Protein AF-A0A7S4VN13-F1 (afdb_monomer_lite)

Radius of gyration: 38.44 Å; chains: 1; bounding box: 77×48×94 Å

Foldseek 3Di:
DVVVVVVVCVVVCVVVVVVVLPPPFDFDQFDDPVPAAWDWDQDDPRDTDIDGDHGRDTDTQDQPPPCCPPPRDRCPPSAQVSDPPPRHHDDPVVRVVSNVCRVVVVVVVVVVVVVVVVVVVVVVVCVVDPPPDPPDDPPPAPLVRPPDPLPPFDWADDPVDPDTATADDPPPDDPVSDPDDDPVDDNNVRYVVVVVCDVVVDPVPPPDDDDPDDDDDDDDPDDPVVPDD

Secondary structure (DSSP, 8-state):
-HHHHHHHHHHHHHHHHHHHTT---PEESS--GGG-EEEEEE-TTS-EEEEEE-TTSPEEP-----TTTSTT----S--GGGSPTT---S-HHHHHHHHHHHHHHHHHHHHHHHHHHHHHHHHHHHHH-------SPP--S-GGG-SS------EE--TT-SSPEE-S--TT--GGG-S---SSS-GGGGBHHHHHHHHHH--TT-TT-----------PPPPGGG---

Organism: NCBI:txid49249

Structure (mmCIF, N/CA/C/O backbone):
data_AF-A0A7S4VN13-F1
#
_entry.id   AF-A0A7S4VN13-F1
#
loop_
_atom_site.group_PDB
_atom_site.id
_atom_site.type_symbol
_atom_site.label_atom_id
_atom_site.label_alt_id
_atom_site.label_comp_id
_atom_site.label_asym_id
_atom_site.label_entity_id
_atom_site.label_seq_id
_atom_site.pdbx_PDB_ins_code
_atom_site.Cartn_x
_atom_site.Cartn_y
_atom_site.Cartn_z
_atom_site.occupancy
_atom_site.B_iso_or_equiv
_atom_site.auth_seq_id
_atom_site.auth_comp_id
_atom_site.auth_asym_id
_atom_site.auth_atom_id
_atom_site.pdbx_PDB_model_num
ATOM 1 N N . PHE A 1 1 ? 4.226 -7.050 -0.835 1.00 46.75 1 PHE A N 1
ATOM 2 C CA . PHE A 1 1 ? 4.522 -7.392 0.574 1.00 46.75 1 PHE A CA 1
ATOM 3 C C . PHE A 1 1 ? 4.140 -6.288 1.570 1.00 46.75 1 PHE A C 1
ATOM 5 O O . PHE A 1 1 ? 3.456 -6.610 2.530 1.00 46.75 1 PHE A O 1
ATOM 12 N N . PHE A 1 2 ? 4.447 -5.001 1.341 1.00 43.94 2 PHE A N 1
ATOM 13 C CA . PHE A 1 2 ? 4.079 -3.913 2.277 1.00 43.94 2 PHE A CA 1
ATOM 14 C C . PHE A 1 2 ? 2.564 -3.623 2.418 1.00 43.94 2 PHE A C 1
ATOM 16 O O . PHE A 1 2 ? 2.100 -3.319 3.512 1.00 43.94 2 PHE A O 1
ATOM 23 N N . SER A 1 3 ? 1.768 -3.781 1.353 1.00 49.34 3 SER A N 1
ATOM 24 C CA . SER A 1 3 ? 0.310 -3.537 1.397 1.00 49.34 3 SER A CA 1
ATOM 25 C C . SER A 1 3 ? -0.458 -4.547 2.272 1.00 49.34 3 SER A C 1
ATOM 27 O O . SER A 1 3 ? -1.387 -4.170 2.986 1.00 49.34 3 SER A O 1
ATOM 29 N N . LEU A 1 4 ? -0.023 -5.814 2.299 1.00 45.12 4 LEU A N 1
ATOM 30 C CA . LEU A 1 4 ? -0.643 -6.849 3.134 1.00 45.12 4 LEU A CA 1
ATOM 31 C C . LEU A 1 4 ? -0.328 -6.628 4.623 1.00 45.12 4 LEU A C 1
ATOM 33 O O . LEU A 1 4 ? -1.197 -6.818 5.468 1.00 45.12 4 LEU A O 1
ATOM 37 N N . ALA A 1 5 ? 0.882 -6.144 4.930 1.00 52.75 5 ALA A N 1
ATOM 38 C CA . ALA A 1 5 ? 1.296 -5.817 6.291 1.00 52.75 5 ALA A CA 1
ATOM 39 C C . ALA A 1 5 ? 0.446 -4.683 6.894 1.00 52.75 5 ALA A C 1
ATOM 41 O O . ALA A 1 5 ? 0.014 -4.795 8.037 1.00 52.75 5 ALA A O 1
ATOM 42 N N . LEU A 1 6 ? 0.124 -3.640 6.119 1.00 51.72 6 LEU A N 1
ATOM 43 C CA . LEU A 1 6 ? -0.724 -2.524 6.566 1.00 51.72 6 LEU A CA 1
ATOM 44 C C . LEU A 1 6 ? -2.177 -2.941 6.838 1.00 51.72 6 LEU A C 1
ATOM 46 O O . LEU A 1 6 ? -2.755 -2.504 7.832 1.00 51.72 6 LEU A O 1
ATOM 50 N N . LEU A 1 7 ? -2.747 -3.832 6.020 1.00 53.75 7 LEU A N 1
ATOM 51 C CA . LEU A 1 7 ? -4.081 -4.396 6.264 1.00 53.75 7 LEU A CA 1
ATOM 52 C C . LEU A 1 7 ? -4.108 -5.262 7.529 1.00 53.75 7 LEU A C 1
ATOM 54 O O . LEU A 1 7 ? -5.026 -5.143 8.341 1.00 53.75 7 LEU A O 1
ATOM 58 N N . THR A 1 8 ? -3.071 -6.078 7.750 1.00 54.00 8 THR A N 1
ATOM 59 C CA . THR A 1 8 ? -2.957 -6.873 8.981 1.00 54.00 8 THR A CA 1
ATOM 60 C C . THR A 1 8 ? -2.701 -6.008 10.214 1.00 54.00 8 THR A C 1
ATOM 62 O O . THR A 1 8 ? -3.245 -6.298 11.277 1.00 54.00 8 THR A O 1
ATOM 65 N N . PHE A 1 9 ? -1.942 -4.914 10.081 1.00 49.16 9 PHE A N 1
ATOM 66 C CA . PHE A 1 9 ? -1.660 -4.007 11.190 1.00 49.16 9 PHE A CA 1
ATOM 67 C C . PHE A 1 9 ? -2.897 -3.183 11.552 1.00 49.16 9 PHE A C 1
ATOM 69 O O . PHE A 1 9 ? -3.236 -3.118 12.723 1.00 49.16 9 PHE A O 1
ATOM 76 N N . SER A 1 10 ? -3.643 -2.650 10.577 1.00 54.50 10 SER A N 1
ATOM 77 C CA . SER A 1 10 ? -4.910 -1.937 10.815 1.00 54.50 10 SER A CA 1
ATOM 78 C C . SER A 1 10 ? -5.968 -2.834 11.476 1.00 54.50 10 SER A C 1
ATOM 80 O O . SER A 1 10 ? -6.585 -2.436 12.466 1.00 54.50 10 SER A O 1
ATOM 82 N N . GLY A 1 11 ? -6.117 -4.079 11.004 1.00 53.44 11 GLY A N 1
ATOM 83 C CA . GLY A 1 11 ? -7.056 -5.043 11.584 1.00 53.44 11 GLY A CA 1
ATOM 84 C C . GLY A 1 11 ? -6.679 -5.499 12.999 1.00 53.44 11 GLY A C 1
ATOM 85 O O . GLY A 1 11 ? -7.558 -5.660 13.848 1.00 53.44 11 GLY A O 1
ATOM 86 N N . ALA A 1 12 ? -5.383 -5.673 13.278 1.00 48.56 12 ALA A N 1
ATOM 87 C CA . ALA A 1 12 ? -4.895 -6.074 14.597 1.00 48.56 12 ALA A CA 1
ATOM 88 C C . ALA A 1 12 ? -4.885 -4.908 15.600 1.00 48.56 12 ALA A C 1
ATOM 90 O O . ALA A 1 12 ? -5.308 -5.091 16.740 1.00 48.56 12 ALA A O 1
ATOM 91 N N . HIS A 1 13 ? -4.480 -3.700 15.186 1.00 48.97 13 HIS A N 1
ATOM 92 C CA . HIS A 1 13 ? -4.460 -2.523 16.063 1.00 48.97 13 HIS A CA 1
ATOM 93 C C . HIS A 1 13 ? -5.868 -2.054 16.429 1.00 48.97 13 HIS A C 1
ATOM 95 O O . HIS A 1 13 ? -6.096 -1.707 17.585 1.00 48.97 13 HIS A O 1
ATOM 101 N N . GLY A 1 14 ? -6.824 -2.096 15.490 1.00 51.16 14 GLY A N 1
ATOM 102 C CA . GLY A 1 14 ? -8.218 -1.738 15.771 1.00 51.16 14 GLY A CA 1
ATOM 103 C C . GLY A 1 14 ? -8.855 -2.643 16.829 1.00 51.16 14 GLY A C 1
ATOM 104 O O . GLY A 1 14 ? -9.563 -2.160 17.707 1.00 51.16 14 GLY A O 1
ATOM 105 N N . ARG A 1 15 ? -8.541 -3.946 16.806 1.00 50.66 15 ARG A N 1
ATOM 106 C CA . ARG A 1 15 ? -9.042 -4.914 17.797 1.00 50.66 15 ARG A CA 1
ATOM 107 C C . ARG A 1 15 ? -8.320 -4.830 19.145 1.00 50.66 15 ARG A C 1
ATOM 109 O O . ARG A 1 15 ? -8.953 -5.042 20.172 1.00 50.66 15 ARG A O 1
ATOM 116 N N . LEU A 1 16 ? -7.021 -4.514 19.163 1.00 45.44 16 LEU A N 1
ATOM 117 C CA . LEU A 1 16 ? -6.248 -4.417 20.409 1.00 45.44 16 LEU A CA 1
ATOM 118 C C . LEU A 1 16 ? -6.472 -3.101 21.166 1.00 45.44 16 LEU A C 1
ATOM 120 O O . LEU A 1 16 ? -6.519 -3.119 22.393 1.00 45.44 16 LEU A O 1
ATOM 124 N N . TRP A 1 17 ? -6.623 -1.970 20.468 1.00 47.50 17 TRP A N 1
ATOM 125 C CA . TRP A 1 17 ? -6.749 -0.666 21.130 1.00 47.50 17 TRP A CA 1
ATOM 126 C C . TRP A 1 17 ? -8.154 -0.379 21.660 1.00 47.50 17 TRP A C 1
ATOM 128 O O . TRP A 1 17 ? -8.271 0.175 22.750 1.00 47.50 17 TRP A O 1
ATOM 138 N N . PHE A 1 18 ? -9.215 -0.814 20.971 1.00 49.78 18 PHE A N 1
ATOM 139 C CA . PHE A 1 18 ? -10.578 -0.633 21.490 1.00 49.78 18 PHE A CA 1
ATOM 140 C C . PHE A 1 18 ? -10.854 -1.469 22.747 1.00 49.78 18 PHE A C 1
ATOM 142 O O . PHE A 1 18 ? -11.614 -1.034 23.608 1.00 49.78 18 PHE A O 1
ATOM 149 N N . CYS A 1 19 ? -10.181 -2.612 22.911 1.00 45.53 19 CYS A N 1
ATOM 150 C CA . CYS A 1 19 ? -10.273 -3.399 24.140 1.00 45.53 19 CYS A CA 1
ATOM 151 C C . CYS A 1 19 ? -9.523 -2.770 25.325 1.00 45.53 19 CYS A C 1
ATOM 153 O O . CYS A 1 19 ? -9.867 -3.048 26.470 1.00 45.53 19 CYS A O 1
ATOM 155 N N . LEU A 1 20 ? -8.518 -1.915 25.092 1.00 44.38 20 LEU A N 1
ATOM 156 C CA . LEU A 1 20 ? -7.731 -1.324 26.181 1.00 44.38 20 LEU A CA 1
ATOM 157 C C . LEU A 1 20 ? -8.425 -0.134 26.863 1.00 44.38 20 LEU A C 1
ATOM 159 O O . LEU A 1 20 ? -8.099 0.191 28.002 1.00 44.38 20 LEU A O 1
ATOM 163 N N . SER A 1 21 ? -9.421 0.480 26.219 1.00 46.31 21 SER A N 1
ATOM 164 C CA . SER A 1 21 ? -10.261 1.518 26.838 1.00 46.31 21 SER A CA 1
ATOM 165 C C . SER A 1 21 ? -11.305 0.958 27.826 1.00 46.31 21 SER A C 1
ATOM 167 O O . SER A 1 21 ? -12.056 1.729 28.414 1.00 46.31 21 SER A O 1
ATOM 169 N N . ILE A 1 22 ? -11.335 -0.364 28.056 1.00 50.41 22 ILE A N 1
ATOM 170 C CA . ILE A 1 22 ? -12.317 -1.078 28.902 1.00 50.41 22 ILE A CA 1
ATOM 171 C C . ILE A 1 22 ? -11.965 -1.040 30.410 1.00 50.41 22 ILE A C 1
ATOM 173 O O . ILE A 1 22 ? -12.659 -1.622 31.235 1.00 50.41 22 ILE A O 1
ATOM 177 N N . LEU A 1 23 ? -10.938 -0.303 30.845 1.00 46.69 23 LEU A N 1
ATOM 178 C CA . LEU A 1 23 ? -10.605 -0.206 32.281 1.00 46.69 23 LEU A CA 1
ATOM 179 C C . LEU A 1 23 ? -11.572 0.656 33.122 1.00 46.69 23 LEU A C 1
ATOM 181 O O . LEU A 1 23 ? -11.322 0.875 34.304 1.00 46.69 23 LEU A O 1
ATOM 185 N N . GLY A 1 24 ? -12.691 1.103 32.551 1.00 47.38 24 GLY A N 1
ATOM 186 C CA . GLY A 1 24 ? -13.802 1.715 33.279 1.00 47.38 24 GLY A CA 1
ATOM 187 C C . GLY A 1 24 ? -15.041 0.827 33.256 1.00 47.38 24 GLY A C 1
ATOM 188 O O . GLY A 1 24 ? -16.037 1.206 32.651 1.00 47.38 24 GLY A O 1
ATOM 189 N N . LEU A 1 25 ? -14.966 -0.360 33.865 1.00 54.28 25 LEU A N 1
ATOM 190 C CA . LEU A 1 25 ? -16.142 -1.185 34.144 1.00 54.28 25 LEU A CA 1
ATOM 191 C C . LEU A 1 25 ? -16.964 -0.501 35.241 1.00 54.28 25 LEU A C 1
ATOM 193 O O . LEU A 1 25 ? -16.706 -0.697 36.429 1.00 54.28 25 LEU A O 1
ATOM 197 N N . GLU A 1 26 ? -17.937 0.317 34.851 1.00 56.09 26 GLU A N 1
ATOM 198 C CA . GLU A 1 26 ? -18.931 0.807 35.797 1.00 56.09 26 GLU A CA 1
ATOM 199 C C . GLU A 1 26 ? -19.970 -0.289 36.027 1.00 56.09 26 GLU A C 1
ATOM 201 O O . GLU A 1 26 ? -20.604 -0.808 35.104 1.00 56.09 26 GLU A O 1
ATOM 206 N N . GLY A 1 27 ? -20.068 -0.707 37.283 1.00 57.88 27 GLY A N 1
ATOM 207 C CA . GLY A 1 27 ? -21.054 -1.670 37.721 1.00 57.88 27 GLY A CA 1
ATOM 208 C C . GLY A 1 27 ? -22.449 -1.066 37.682 1.00 57.88 27 GLY A C 1
ATOM 209 O O . GLY A 1 27 ? -22.677 -0.021 38.282 1.00 57.88 27 GLY A O 1
ATOM 210 N N . SER A 1 28 ? -23.396 -1.718 37.010 1.00 62.44 28 SER A N 1
ATOM 211 C CA . SER A 1 28 ? -24.810 -1.407 37.218 1.00 62.44 28 SER A CA 1
ATOM 212 C C . SER A 1 28 ? -25.299 -2.066 38.511 1.00 62.44 28 SER A C 1
ATOM 214 O O . SER A 1 28 ? -24.847 -3.155 38.870 1.00 62.44 28 SER A O 1
ATOM 216 N N . ASN A 1 29 ? -26.189 -1.375 39.227 1.00 63.66 29 ASN A N 1
ATOM 217 C CA . ASN A 1 29 ? -26.497 -1.681 40.628 1.00 63.66 29 ASN A CA 1
ATOM 218 C C . ASN A 1 29 ? -27.403 -2.903 40.857 1.00 63.66 29 ASN A C 1
ATOM 220 O O . ASN A 1 29 ? -27.609 -3.249 42.013 1.00 63.66 29 ASN A O 1
ATOM 224 N N . GLU A 1 30 ? -27.953 -3.545 39.822 1.00 73.81 30 GLU A N 1
ATOM 225 C CA . GLU A 1 30 ? -28.749 -4.768 40.003 1.00 73.81 30 GLU A CA 1
ATOM 226 C C . GLU A 1 30 ? -28.559 -5.738 38.832 1.00 73.81 30 GLU A C 1
ATOM 228 O O . GLU A 1 30 ? -28.607 -5.343 37.662 1.00 73.81 30 GLU A O 1
ATOM 233 N N . VAL A 1 31 ? -28.374 -7.020 39.159 1.00 79.25 31 VAL A N 1
ATOM 234 C CA . VAL A 1 31 ? -28.417 -8.113 38.183 1.00 79.25 31 VAL A CA 1
ATOM 235 C C . VAL A 1 31 ? -29.851 -8.314 37.699 1.00 79.25 31 VAL A C 1
ATOM 237 O O . VAL A 1 31 ? -30.791 -8.345 38.496 1.00 79.25 31 VAL A O 1
ATOM 240 N N . ASP A 1 32 ? -30.013 -8.481 36.386 1.00 81.19 32 ASP A N 1
ATOM 241 C CA . ASP A 1 32 ? -31.287 -8.867 35.782 1.00 81.19 32 ASP A CA 1
ATOM 242 C C . ASP A 1 32 ? -31.790 -10.192 36.394 1.00 81.19 32 ASP A C 1
ATOM 244 O O . ASP A 1 32 ? -31.015 -11.128 36.615 1.00 81.19 32 ASP A O 1
ATOM 248 N N . GLN A 1 33 ? -33.088 -10.257 36.710 1.00 83.44 33 GLN A N 1
ATOM 249 C CA . GLN A 1 33 ? -33.698 -11.375 37.438 1.00 83.44 33 GLN A CA 1
ATOM 250 C C . GLN A 1 33 ? -33.489 -12.711 36.725 1.00 83.44 33 GLN A C 1
ATOM 252 O O . GLN A 1 33 ? -33.357 -13.738 37.390 1.00 83.44 33 GLN A O 1
ATOM 257 N N . ASP A 1 34 ? -33.377 -12.682 35.398 1.00 85.69 34 ASP A N 1
ATOM 258 C CA . ASP A 1 34 ? -33.130 -13.858 34.564 1.00 85.69 34 ASP A CA 1
ATOM 259 C C . ASP A 1 34 ? -31.774 -14.527 34.848 1.00 85.69 34 ASP A C 1
ATOM 261 O O . ASP A 1 34 ? -31.597 -15.716 34.581 1.00 85.69 34 ASP A O 1
ATOM 265 N N . TYR A 1 35 ? -30.819 -13.789 35.423 1.00 84.38 35 TYR A N 1
ATOM 266 C CA . TYR A 1 35 ? -29.482 -14.282 35.761 1.00 84.38 35 TYR A CA 1
ATOM 267 C C . TYR A 1 35 ? -29.308 -14.596 37.252 1.00 84.38 35 TYR A C 1
ATOM 269 O O . TYR A 1 35 ? -28.255 -15.105 37.642 1.00 84.38 35 TYR A O 1
ATOM 277 N N . VAL A 1 36 ? -30.308 -14.345 38.102 1.00 91.94 36 VAL A N 1
ATOM 278 C CA . VAL A 1 36 ? -30.230 -14.654 39.538 1.00 91.94 36 VAL A CA 1
ATOM 279 C C . VAL A 1 36 ? -30.422 -16.156 39.749 1.00 91.94 36 VAL A C 1
ATOM 281 O O . VAL A 1 36 ? -31.471 -16.720 39.447 1.00 91.94 36 VAL A O 1
ATOM 284 N N . GLY A 1 37 ? -29.408 -16.831 40.292 1.00 93.50 37 GLY A N 1
ATOM 285 C CA . GLY A 1 37 ? -29.454 -18.278 40.479 1.00 93.50 37 GLY A CA 1
ATOM 286 C C . GLY A 1 37 ? -28.087 -18.933 40.638 1.00 93.50 37 GLY A C 1
ATOM 287 O O . GLY A 1 37 ? -27.057 -18.272 40.781 1.00 93.50 37 GLY A O 1
ATOM 288 N N . THR A 1 38 ? -28.087 -20.265 40.631 1.00 94.94 38 THR A N 1
ATOM 289 C CA . THR A 1 38 ? -26.863 -21.071 40.662 1.00 94.94 38 THR A CA 1
ATOM 290 C C . THR A 1 38 ? -26.582 -21.602 39.264 1.00 94.94 38 THR A C 1
ATOM 292 O O . THR A 1 38 ? -27.311 -22.449 38.751 1.00 94.94 38 THR A O 1
ATOM 295 N N . TRP A 1 39 ? -25.502 -21.119 38.663 1.00 92.88 39 TRP A N 1
ATOM 296 C CA . TRP A 1 39 ? -25.073 -21.470 37.316 1.00 92.88 39 TRP A CA 1
ATOM 297 C C . TRP A 1 39 ? -23.885 -22.419 37.370 1.00 92.88 39 TRP A C 1
ATOM 299 O O . TRP A 1 39 ? -23.001 -22.284 38.217 1.00 92.88 39 TRP A O 1
ATOM 309 N N . THR A 1 40 ? -23.839 -23.378 36.448 1.00 92.56 40 THR A N 1
ATOM 310 C CA . THR A 1 40 ? -22.677 -24.261 36.291 1.00 92.56 40 THR A CA 1
ATOM 311 C C . THR A 1 40 ? -21.918 -23.839 35.043 1.00 92.56 40 THR A C 1
ATOM 313 O O . THR A 1 40 ? -22.446 -23.944 33.939 1.00 92.56 40 THR A O 1
ATOM 316 N N . ALA A 1 41 ? -20.688 -23.357 35.213 1.00 89.00 41 ALA A N 1
ATOM 317 C CA . ALA A 1 41 ? -19.822 -22.956 34.112 1.00 89.00 41 ALA A CA 1
ATOM 318 C C . ALA A 1 41 ? -18.693 -23.973 33.918 1.00 89.00 41 ALA A C 1
ATOM 320 O O . ALA A 1 41 ? -18.089 -24.461 34.876 1.00 89.00 41 ALA A O 1
ATOM 321 N N . THR A 1 42 ? -18.389 -24.295 32.664 1.00 90.56 42 THR A N 1
ATOM 322 C CA . THR A 1 42 ? -17.261 -25.151 32.286 1.00 90.56 42 THR A CA 1
ATOM 323 C C . THR A 1 42 ? -16.060 -24.290 31.926 1.00 90.56 42 THR A C 1
ATOM 325 O O . THR A 1 42 ? -16.114 -23.491 30.994 1.00 90.56 42 THR A O 1
ATOM 328 N N . THR A 1 43 ? -14.965 -24.465 32.657 1.00 88.50 43 THR A N 1
ATOM 329 C CA . THR A 1 43 ? -13.689 -23.786 32.387 1.00 88.50 43 THR A CA 1
ATOM 330 C C . THR A 1 43 ? -12.850 -24.558 31.366 1.00 88.50 43 THR A C 1
ATOM 332 O O . THR A 1 43 ? -13.085 -25.744 31.112 1.00 88.50 43 THR A O 1
ATOM 335 N N . PHE A 1 44 ? -11.841 -23.894 30.789 1.00 76.38 44 PHE A N 1
ATOM 336 C CA . PHE A 1 44 ? -10.844 -24.544 29.934 1.00 76.38 44 PHE A CA 1
ATOM 337 C C . PHE A 1 44 ? -10.164 -25.687 30.710 1.00 76.38 44 PHE A C 1
ATOM 339 O O . PHE A 1 44 ? -9.466 -25.450 31.695 1.00 76.38 44 PHE A O 1
ATOM 346 N N . GLY A 1 45 ? -10.405 -26.933 30.287 1.00 84.00 45 GLY A N 1
ATOM 347 C CA . GLY A 1 45 ? -9.945 -28.145 30.981 1.00 84.00 45 GLY A CA 1
ATOM 348 C C . GLY A 1 45 ? -11.053 -29.038 31.559 1.00 84.00 45 GLY A C 1
ATOM 349 O O . GLY A 1 45 ? -10.757 -29.856 32.426 1.00 84.00 45 GLY A O 1
ATOM 350 N N . ASN A 1 46 ? -12.309 -28.894 31.110 1.00 88.12 46 ASN A N 1
ATOM 351 C CA . ASN A 1 46 ? -13.468 -29.708 31.527 1.00 88.12 46 ASN A CA 1
ATOM 352 C C . ASN A 1 46 ? -13.778 -29.677 33.036 1.00 88.12 46 ASN A C 1
ATOM 354 O O . ASN A 1 46 ? -14.487 -30.541 33.550 1.00 88.12 46 ASN A O 1
ATOM 358 N N . LYS A 1 47 ? -13.286 -28.668 33.761 1.00 90.06 47 LYS A N 1
ATOM 359 C CA . LYS A 1 47 ? -13.636 -28.466 35.169 1.00 90.06 47 LYS A CA 1
ATOM 360 C C . LYS A 1 47 ? -14.898 -27.620 35.267 1.00 90.06 47 LYS A C 1
ATOM 362 O O . LYS A 1 47 ? -14.957 -26.521 34.709 1.00 90.06 47 LYS A O 1
ATOM 367 N N . THR A 1 48 ? -15.886 -28.124 35.995 1.00 92.00 48 THR A N 1
ATOM 368 C CA . THR A 1 48 ? -17.122 -27.402 36.304 1.00 92.00 48 THR A CA 1
ATOM 369 C C . THR A 1 48 ? -16.943 -26.575 37.571 1.00 92.00 48 THR A C 1
ATOM 371 O O . THR A 1 48 ? -16.591 -27.120 38.617 1.00 92.00 48 THR A O 1
ATOM 374 N N . ILE A 1 49 ? -17.214 -25.278 37.483 1.00 91.81 49 ILE A N 1
ATOM 375 C CA . ILE A 1 49 ? -17.333 -24.373 38.629 1.00 91.81 49 ILE A CA 1
ATOM 376 C C . ILE A 1 49 ? -18.802 -23.985 38.795 1.00 91.81 49 ILE A C 1
ATOM 378 O O . ILE A 1 49 ? -19.513 -23.806 37.805 1.00 91.81 49 ILE A O 1
ATOM 382 N N . GLN A 1 50 ? -19.267 -23.874 40.038 1.00 92.25 50 GLN A N 1
ATOM 383 C CA . GLN A 1 50 ? -20.577 -23.293 40.320 1.00 92.25 50 GLN A CA 1
ATOM 384 C C . GLN A 1 50 ? -20.412 -21.813 40.650 1.00 92.25 50 GLN A C 1
ATOM 386 O O . GLN A 1 50 ? -19.607 -21.454 41.507 1.00 92.25 50 GLN A O 1
ATOM 391 N N . ALA A 1 51 ? -21.176 -20.973 39.962 1.00 90.56 51 ALA A N 1
ATOM 392 C CA . ALA A 1 51 ? -21.277 -19.549 40.220 1.00 90.56 51 ALA A CA 1
ATOM 393 C C . ALA A 1 51 ? -22.668 -19.266 40.788 1.00 90.56 51 ALA A C 1
ATOM 395 O O . ALA A 1 51 ? -23.677 -19.618 40.178 1.00 90.56 51 ALA A O 1
ATOM 396 N N . ARG A 1 52 ? -22.724 -18.656 41.971 1.00 92.12 52 ARG A N 1
ATOM 397 C CA . ARG A 1 52 ? -23.972 -18.169 42.557 1.00 92.12 52 ARG A CA 1
ATOM 398 C C . ARG A 1 52 ? -24.064 -16.680 42.273 1.00 92.12 52 ARG A C 1
ATOM 400 O O . ARG A 1 52 ? -23.153 -15.957 42.654 1.00 92.12 52 ARG A O 1
ATOM 407 N N . VAL A 1 53 ? -25.146 -16.271 41.626 1.00 90.81 53 VAL A N 1
ATOM 408 C CA . VAL A 1 53 ? -25.436 -14.876 41.295 1.00 90.81 53 VAL A CA 1
ATOM 409 C C . VAL A 1 53 ? -26.635 -14.438 42.126 1.00 90.81 53 VAL A C 1
ATOM 411 O O . VAL A 1 53 ? -27.681 -15.096 42.104 1.00 90.81 53 VAL A O 1
ATOM 414 N N . VAL A 1 54 ? -26.467 -13.372 42.900 1.00 91.19 54 VAL A N 1
ATOM 415 C CA . VAL A 1 54 ? -27.489 -12.795 43.782 1.00 91.19 54 VAL A CA 1
ATOM 416 C C . VAL A 1 54 ? -27.946 -11.448 43.214 1.00 91.19 54 VAL A C 1
ATOM 418 O O . VAL A 1 54 ? -27.240 -10.833 42.421 1.00 91.19 54 VAL A O 1
ATOM 421 N N . LYS A 1 55 ? -29.144 -10.982 43.584 1.00 87.19 55 LYS A N 1
ATOM 422 C CA . LYS A 1 55 ? -29.714 -9.735 43.049 1.00 87.19 55 LYS A CA 1
ATOM 423 C C . LYS A 1 55 ? -28.837 -8.512 43.359 1.00 87.19 55 LYS A C 1
ATOM 425 O O . LYS A 1 55 ? -28.769 -7.591 42.552 1.00 87.19 55 LYS A O 1
ATOM 430 N N . GLU A 1 56 ? -28.168 -8.529 44.510 1.00 86.69 56 GLU A N 1
ATOM 431 C CA . GLU A 1 56 ? -27.275 -7.467 44.980 1.00 86.69 56 GLU A CA 1
ATOM 432 C C . GLU A 1 56 ? -25.884 -7.497 44.325 1.00 86.69 56 GLU A C 1
ATOM 434 O O . GLU A 1 56 ? -25.053 -6.637 44.627 1.00 86.69 56 GLU A O 1
ATOM 439 N N . ASP A 1 57 ? -25.605 -8.474 43.454 1.00 85.44 57 ASP A N 1
ATOM 440 C CA . ASP A 1 57 ? -24.340 -8.511 42.730 1.00 85.44 57 ASP A CA 1
ATOM 441 C C . ASP A 1 57 ? -24.276 -7.403 41.669 1.00 85.44 57 ASP A C 1
ATOM 443 O O . ASP A 1 57 ? -25.274 -6.909 41.140 1.00 85.44 57 ASP A O 1
ATOM 447 N N . ILE A 1 58 ? -23.051 -7.005 41.341 1.00 81.06 58 ILE A N 1
ATOM 448 C CA . ILE A 1 58 ? -22.792 -5.960 40.359 1.00 81.06 58 ILE A CA 1
ATOM 449 C C . ILE A 1 58 ? -22.868 -6.566 38.957 1.00 81.06 58 ILE A C 1
ATOM 451 O O . ILE A 1 58 ? -22.053 -7.416 38.592 1.00 81.06 58 ILE A O 1
ATOM 455 N N . ALA A 1 59 ? -23.809 -6.089 38.143 1.00 80.44 59 ALA A N 1
ATOM 456 C CA . ALA A 1 59 ? -23.877 -6.462 36.738 1.00 80.44 59 ALA A CA 1
ATOM 457 C C . ALA A 1 59 ? -23.004 -5.527 35.898 1.00 80.44 59 ALA A C 1
ATOM 459 O O . ALA A 1 59 ? -23.237 -4.316 35.829 1.00 80.44 59 ALA A O 1
ATOM 460 N N . TYR A 1 60 ? -22.010 -6.100 35.225 1.00 75.50 60 TYR A N 1
ATOM 461 C CA . TYR A 1 60 ? -21.168 -5.383 34.276 1.00 75.50 60 TYR A CA 1
ATOM 462 C C . TYR A 1 60 ? -21.778 -5.442 32.881 1.00 75.50 60 TYR A C 1
ATOM 464 O O . TYR A 1 60 ? -22.027 -6.522 32.341 1.00 75.50 60 TYR A O 1
ATOM 472 N N . LYS A 1 61 ? -21.987 -4.274 32.277 1.00 74.75 61 LYS A N 1
ATOM 473 C CA . LYS A 1 61 ? -22.372 -4.183 30.870 1.00 74.75 61 LYS A CA 1
ATOM 474 C C . LYS A 1 61 ? -21.121 -4.197 30.004 1.00 74.75 61 LYS A C 1
ATOM 476 O O . LYS A 1 61 ? -20.093 -3.634 30.370 1.00 74.75 61 LYS A O 1
ATOM 481 N N . PHE A 1 62 ? -21.215 -4.842 28.851 1.00 73.56 62 PHE A N 1
ATOM 482 C CA . PHE A 1 62 ? -20.122 -4.927 27.892 1.00 73.56 62 PHE A CA 1
ATOM 483 C C . PHE A 1 62 ? -20.540 -4.331 26.551 1.00 73.56 62 PHE A C 1
ATOM 485 O O . PHE A 1 62 ? -21.714 -4.333 26.177 1.00 73.56 62 PHE A O 1
ATOM 492 N N . CYS A 1 63 ? -19.556 -3.834 25.809 1.00 74.06 63 CYS A N 1
ATOM 493 C CA . CYS A 1 63 ? -19.773 -3.381 24.448 1.00 74.06 63 CYS A CA 1
ATOM 494 C C . CYS A 1 63 ? -19.996 -4.597 23.537 1.00 74.06 63 CYS A C 1
ATOM 496 O O . CYS A 1 63 ? -19.076 -5.380 23.296 1.00 74.06 63 CYS A O 1
ATOM 498 N N . LEU A 1 64 ? -21.209 -4.749 22.998 1.00 69.38 64 LEU A N 1
ATOM 499 C CA . LEU A 1 64 ? -21.466 -5.622 21.852 1.00 69.38 64 LEU A CA 1
ATOM 500 C C . LEU A 1 64 ? -20.909 -4.943 20.598 1.00 69.38 64 LEU A C 1
ATOM 502 O O . LEU A 1 64 ? -21.618 -4.252 19.869 1.00 69.38 64 LEU A O 1
ATOM 506 N N . GLN A 1 65 ? -19.603 -5.080 20.390 1.00 68.06 65 GLN A N 1
ATOM 507 C CA . GLN A 1 65 ? -18.886 -4.391 19.324 1.00 68.06 65 GLN A CA 1
ATOM 508 C C . GLN A 1 65 ? -18.955 -5.184 18.014 1.00 68.06 65 GLN A C 1
ATOM 510 O O . GLN A 1 65 ? -17.941 -5.617 17.467 1.00 68.06 65 GLN A O 1
ATOM 515 N N . ASP A 1 66 ? -20.169 -5.405 17.516 1.00 68.00 66 ASP A N 1
ATOM 516 C CA . ASP A 1 66 ? -20.369 -6.087 16.242 1.00 68.00 66 ASP A CA 1
ATOM 517 C C . ASP A 1 66 ? -20.489 -5.072 15.096 1.00 68.00 66 ASP A C 1
ATOM 519 O O . ASP A 1 66 ? -21.579 -4.746 14.627 1.00 68.00 66 ASP A O 1
ATOM 523 N N . LEU A 1 67 ? -19.332 -4.545 14.661 1.00 63.50 67 LEU A N 1
ATOM 524 C CA . LEU A 1 67 ? -19.220 -3.505 13.621 1.00 63.50 67 LEU A CA 1
ATOM 525 C C . LEU A 1 67 ? -19.913 -3.863 12.294 1.00 63.50 67 LEU A C 1
ATOM 527 O O . LEU A 1 67 ? -20.136 -2.972 11.477 1.00 63.50 67 LEU A O 1
ATOM 531 N N . LEU A 1 68 ? -20.177 -5.150 12.048 1.00 63.69 68 LEU A N 1
ATOM 532 C CA . LEU A 1 68 ? -20.639 -5.665 10.757 1.00 63.69 68 LEU A CA 1
ATOM 533 C C . LEU A 1 68 ? -21.983 -6.402 10.821 1.00 63.69 68 LEU A C 1
ATOM 535 O O . LEU A 1 68 ? -22.447 -6.862 9.781 1.00 63.69 68 LEU A O 1
ATOM 539 N N . ARG A 1 69 ? -22.594 -6.568 12.001 1.00 54.53 69 ARG A N 1
ATOM 540 C CA . ARG A 1 69 ? -23.704 -7.527 12.180 1.00 54.53 69 ARG A CA 1
ATOM 541 C C . ARG A 1 69 ? -24.950 -6.953 12.847 1.00 54.53 69 ARG A C 1
ATOM 543 O O . ARG A 1 69 ? -25.972 -7.630 12.850 1.00 54.53 69 ARG A O 1
ATOM 550 N N . VAL A 1 70 ? -24.893 -5.731 13.379 1.00 54.56 70 VAL A N 1
ATOM 551 C CA . VAL A 1 70 ? -26.078 -5.046 13.915 1.00 54.56 70 VAL A CA 1
ATOM 552 C C . VAL A 1 70 ? -26.757 -4.276 12.777 1.00 54.56 70 VAL A C 1
ATOM 554 O O . VAL A 1 70 ? -26.353 -3.171 12.421 1.00 54.56 70 VAL A O 1
ATOM 557 N N . ASP A 1 71 ? -27.770 -4.899 12.179 1.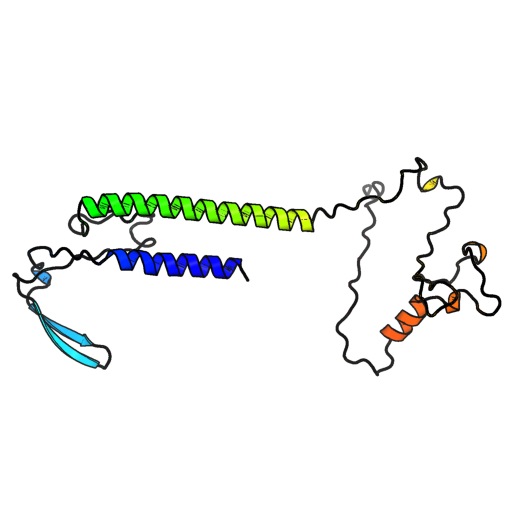00 59.25 71 ASP A N 1
ATOM 558 C CA . ASP A 1 71 ? -28.798 -4.257 11.346 1.00 59.25 71 ASP A CA 1
ATOM 559 C C . ASP A 1 71 ? -28.305 -3.404 10.156 1.00 59.25 71 ASP A C 1
ATOM 561 O O . ASP A 1 71 ? -28.821 -2.307 9.920 1.00 59.25 71 ASP A O 1
ATOM 565 N N . ASP A 1 72 ? -27.309 -3.888 9.401 1.00 57.25 72 ASP A N 1
ATOM 566 C CA . ASP A 1 72 ? -26.782 -3.274 8.161 1.00 57.25 72 ASP A CA 1
ATOM 567 C C . ASP A 1 72 ? -26.297 -1.814 8.288 1.00 57.25 72 ASP A C 1
ATOM 569 O O . ASP A 1 72 ? -26.001 -1.146 7.292 1.00 57.25 72 ASP A O 1
ATOM 573 N N . LYS A 1 73 ? -26.173 -1.291 9.511 1.00 65.00 73 LYS A N 1
ATOM 574 C CA . LYS A 1 73 ? -25.717 0.075 9.764 1.00 65.00 73 LYS A CA 1
ATOM 575 C C . LYS A 1 73 ? -24.323 0.037 10.354 1.00 65.00 73 LYS A C 1
ATOM 577 O O . LYS A 1 73 ? -24.109 -0.394 11.484 1.00 65.00 73 LYS A O 1
ATOM 582 N N . VAL A 1 74 ? -23.368 0.554 9.584 1.00 65.38 74 VAL A N 1
ATOM 583 C CA . VAL A 1 74 ? -22.014 0.819 10.073 1.00 65.38 74 VAL A CA 1
ATOM 584 C C . VAL A 1 74 ? -22.117 1.775 11.258 1.00 65.38 74 VAL A C 1
ATOM 586 O O . VAL A 1 74 ? -22.469 2.944 11.110 1.00 65.38 74 VAL A O 1
ATOM 589 N N . THR A 1 75 ? -21.828 1.263 12.447 1.00 72.81 75 THR A N 1
ATOM 590 C CA . THR A 1 75 ? -21.982 1.971 13.720 1.00 72.81 75 THR A CA 1
ATOM 591 C C . THR A 1 75 ? -20.605 2.332 14.260 1.00 72.81 75 THR A C 1
ATOM 593 O O . THR A 1 75 ? -20.102 1.773 15.231 1.00 72.81 75 THR A O 1
ATOM 596 N N . PHE A 1 76 ? -19.964 3.281 13.573 1.00 81.38 76 PHE A N 1
ATOM 597 C CA . PHE A 1 76 ? -18.699 3.871 13.992 1.00 81.38 76 PHE A CA 1
ATOM 598 C C . PHE A 1 76 ? -18.842 5.396 14.143 1.00 81.38 76 PHE A C 1
ATOM 600 O O . PHE A 1 76 ? -19.372 6.036 13.232 1.00 81.38 76 PHE A O 1
ATOM 607 N N . PRO A 1 77 ? -18.351 5.999 15.242 1.00 85.62 77 PRO A N 1
ATOM 608 C CA . PRO A 1 77 ? -17.796 5.343 16.431 1.00 85.62 77 PRO A CA 1
ATOM 609 C C . PRO A 1 77 ? -18.848 4.543 17.235 1.00 85.62 77 PRO A C 1
ATOM 611 O O . PRO A 1 77 ? -20.054 4.763 17.063 1.00 85.62 77 PRO A O 1
ATOM 614 N N . PRO A 1 78 ? -18.416 3.597 18.095 1.00 82.12 78 PRO A N 1
ATOM 615 C CA . PRO A 1 78 ? -19.312 2.747 18.881 1.00 82.12 78 PRO A CA 1
ATOM 616 C C . PRO A 1 78 ? -19.939 3.546 20.035 1.00 82.12 78 PRO A C 1
ATOM 618 O O . PRO A 1 78 ? -19.474 3.489 21.169 1.00 82.12 78 PRO A O 1
ATOM 621 N N . LEU A 1 79 ? -20.971 4.329 19.719 1.00 85.75 79 LEU A N 1
ATOM 622 C CA . LEU A 1 79 ? -21.684 5.208 20.652 1.00 85.75 79 LEU A CA 1
ATOM 623 C C . LEU A 1 79 ? -22.932 4.526 21.247 1.00 85.75 79 LEU A C 1
ATOM 625 O O . LEU A 1 79 ? -23.546 3.704 20.561 1.00 85.75 79 LEU A O 1
ATOM 629 N N . PRO A 1 80 ? -23.379 4.896 22.466 1.00 84.19 80 PRO A N 1
ATOM 630 C CA . PRO A 1 80 ? -24.534 4.278 23.132 1.00 84.19 80 PRO A CA 1
ATOM 631 C C . PRO A 1 80 ? -25.826 4.442 22.335 1.00 84.19 80 PRO A C 1
ATOM 633 O O . PRO A 1 80 ? -26.646 3.533 22.280 1.00 84.19 80 PRO A O 1
ATOM 636 N N . LYS A 1 81 ? -25.969 5.566 21.621 1.00 84.75 81 LYS A N 1
ATOM 637 C CA . LYS A 1 81 ? -27.113 5.855 20.738 1.00 84.75 81 LYS A CA 1
ATOM 638 C C . LYS A 1 81 ? -27.325 4.827 19.619 1.00 84.75 81 LYS A C 1
ATOM 640 O O . LYS A 1 81 ? -28.396 4.784 19.023 1.00 84.75 81 LYS A O 1
ATOM 645 N N . HIS A 1 82 ? -26.291 4.052 19.294 1.00 82.19 82 HIS A N 1
ATOM 646 C CA . HIS A 1 82 ? -26.335 3.002 18.281 1.00 82.19 82 HIS A CA 1
ATOM 647 C C . HIS A 1 82 ? -26.693 1.627 18.861 1.00 82.19 82 HIS A C 1
ATOM 649 O O . HIS A 1 82 ? -26.753 0.651 18.119 1.00 82.19 82 HIS A O 1
ATOM 655 N N . GLN A 1 83 ? -26.909 1.537 20.172 1.00 79.12 83 GLN A N 1
ATOM 656 C CA . GLN A 1 83 ? -27.197 0.294 20.870 1.00 79.12 83 GLN A CA 1
ATOM 657 C C . GLN A 1 83 ? -28.688 0.179 21.217 1.00 79.12 83 GLN A C 1
ATOM 659 O O . GLN A 1 83 ? -29.397 1.189 21.280 1.00 79.12 83 GLN A O 1
ATOM 664 N N . PRO A 1 84 ? -29.187 -1.046 21.458 1.00 78.38 84 PRO A N 1
ATOM 665 C CA . PRO A 1 84 ? -30.523 -1.253 21.998 1.00 78.38 84 PRO A CA 1
ATOM 666 C C . PRO A 1 84 ? -30.752 -0.463 23.295 1.00 78.38 84 PRO A C 1
ATOM 668 O O . PRO A 1 84 ? -29.852 -0.277 24.116 1.00 78.38 84 PRO A O 1
ATOM 671 N N . LYS A 1 85 ? -31.991 -0.015 23.515 1.00 80.19 85 LYS A N 1
ATOM 672 C CA . LYS A 1 85 ? -32.350 0.670 24.763 1.00 80.19 85 LYS A CA 1
ATOM 673 C C . LYS A 1 85 ? -32.071 -0.247 25.957 1.00 80.19 85 LYS A C 1
ATOM 675 O O . LYS A 1 85 ? -32.505 -1.394 25.963 1.00 80.19 85 LYS A O 1
ATOM 680 N N . GLY A 1 86 ? -31.375 0.273 26.967 1.00 78.00 86 GLY A N 1
ATOM 681 C CA . GLY A 1 86 ? -31.029 -0.464 28.188 1.00 78.00 86 GLY A CA 1
ATOM 682 C C . GLY A 1 86 ? -29.647 -1.126 28.174 1.00 78.00 86 GLY A C 1
ATOM 683 O O . GLY A 1 86 ? -29.127 -1.433 29.248 1.00 78.00 86 GLY A O 1
ATOM 684 N N . SER A 1 87 ? -28.992 -1.255 27.015 1.00 77.25 87 SER A N 1
ATOM 685 C CA . SER A 1 87 ? -27.627 -1.801 26.912 1.00 77.25 87 SER A CA 1
ATOM 686 C C . SER A 1 87 ? -26.522 -0.737 26.902 1.00 77.25 87 SER A C 1
ATOM 688 O O . SER A 1 87 ? -25.383 -1.048 26.570 1.00 77.25 87 SER A O 1
ATOM 690 N N . GLU A 1 88 ? -26.836 0.507 27.268 1.00 82.31 88 GLU A N 1
ATOM 691 C CA . GLU A 1 88 ? -25.851 1.587 27.407 1.00 82.31 88 GLU A CA 1
ATOM 692 C C . GLU A 1 88 ? -24.807 1.198 28.466 1.00 82.31 88 GLU A C 1
ATOM 694 O O . GLU A 1 88 ? -25.163 0.922 29.617 1.00 82.31 88 GLU A O 1
ATOM 699 N N . TRP A 1 89 ? -23.539 1.116 28.056 1.00 79.00 89 TRP A N 1
ATOM 700 C CA . TRP A 1 89 ? -22.430 0.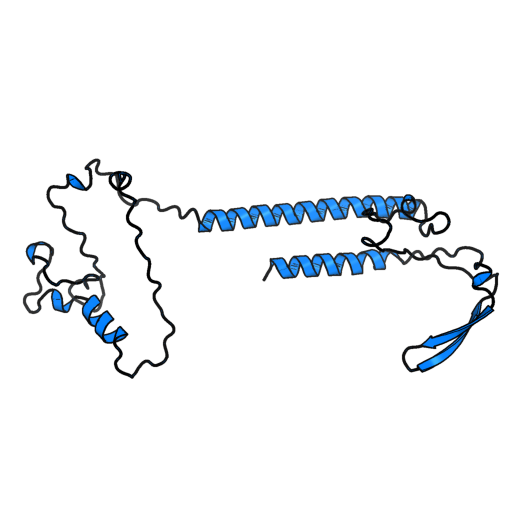595 28.870 1.00 79.00 89 TRP A CA 1
ATOM 701 C C . TRP A 1 89 ? -21.380 1.645 29.245 1.00 79.00 89 TRP A C 1
ATOM 703 O O . TRP A 1 89 ? -20.517 1.344 30.063 1.00 79.00 89 TRP A O 1
ATOM 713 N N . MET A 1 90 ? -21.418 2.838 28.640 1.00 80.69 90 MET A N 1
ATOM 714 C CA . MET A 1 90 ? -20.408 3.879 28.853 1.00 80.69 90 MET A CA 1
ATOM 715 C C . MET A 1 90 ? -20.996 5.096 29.565 1.00 80.69 90 MET A C 1
ATOM 717 O O . MET A 1 90 ? -22.174 5.418 29.399 1.00 80.69 90 MET A O 1
ATOM 721 N N . THR A 1 91 ? -20.155 5.806 30.308 1.00 85.56 91 THR A N 1
ATOM 722 C CA . THR A 1 91 ? -20.525 7.077 30.942 1.00 85.56 91 THR A CA 1
ATOM 723 C C . THR A 1 91 ? -20.590 8.225 29.932 1.00 85.56 91 THR A C 1
ATOM 725 O O . THR A 1 91 ? -19.942 8.157 28.884 1.00 85.56 91 THR A O 1
ATOM 728 N N . PRO A 1 92 ? -21.278 9.340 30.249 1.00 89.44 92 PRO A N 1
ATOM 729 C CA . PRO A 1 92 ? -21.315 10.512 29.368 1.00 89.44 92 PRO A CA 1
ATOM 730 C C . PRO A 1 92 ? -19.931 11.095 29.033 1.00 89.44 92 PRO A C 1
ATOM 732 O O . PRO A 1 92 ? -19.742 11.690 27.971 1.00 89.44 92 PRO A O 1
ATOM 735 N N . ASP A 1 93 ? -18.948 10.938 29.924 1.00 88.25 93 ASP A N 1
ATOM 736 C CA . ASP A 1 93 ? -17.579 11.406 29.685 1.00 88.25 93 ASP A CA 1
ATOM 737 C C . ASP A 1 93 ? -16.782 10.424 28.820 1.00 88.25 93 ASP A C 1
ATOM 739 O O . ASP A 1 93 ? -16.045 10.846 27.923 1.00 88.25 93 ASP A O 1
ATOM 743 N N . GLN A 1 94 ? -16.974 9.116 29.026 1.00 85.88 94 GLN A N 1
ATOM 744 C CA . GLN A 1 94 ? -16.434 8.091 28.134 1.00 85.88 94 GLN A CA 1
ATOM 745 C C . GLN A 1 94 ? -16.995 8.243 26.718 1.00 85.88 94 GLN A C 1
ATOM 747 O O . GLN A 1 94 ? -16.239 8.114 25.760 1.00 85.88 94 GLN A O 1
ATOM 752 N N . GLU A 1 95 ? -18.275 8.594 26.575 1.00 89.38 95 GLU A N 1
ATOM 753 C CA . GLU A 1 95 ? -18.907 8.834 25.275 1.00 89.38 95 GLU A CA 1
ATOM 754 C C . GLU A 1 95 ? -18.211 9.937 24.484 1.00 89.38 95 GLU A C 1
ATOM 756 O O . GLU A 1 95 ? -17.824 9.717 23.336 1.00 89.38 95 GLU A O 1
ATOM 761 N N . LYS A 1 96 ? -17.960 11.090 25.111 1.00 91.56 96 LYS A N 1
ATOM 762 C CA . LYS A 1 96 ? -17.255 12.206 24.460 1.00 91.56 96 LYS A CA 1
ATOM 763 C C . LYS A 1 96 ? -15.840 11.824 24.038 1.00 91.56 96 LYS A C 1
ATOM 765 O O . LYS A 1 96 ? -15.394 12.203 22.955 1.00 91.56 96 LYS A O 1
ATOM 770 N N . LEU A 1 97 ? -15.125 11.080 24.885 1.00 89.75 97 LEU A N 1
ATOM 771 C CA . LEU A 1 97 ? -13.780 10.606 24.565 1.00 89.75 97 LEU A CA 1
ATOM 772 C C . LEU A 1 97 ? -13.811 9.616 23.398 1.00 89.75 97 LEU A C 1
ATOM 774 O O . LEU A 1 97 ? -13.057 9.786 22.443 1.00 89.75 97 LEU A O 1
ATOM 778 N N . VAL A 1 98 ? -14.701 8.623 23.436 1.00 88.19 98 VAL A N 1
ATOM 779 C CA . VAL A 1 98 ? -14.856 7.622 22.370 1.00 88.19 98 VAL A CA 1
ATOM 780 C C . VAL A 1 98 ? -15.260 8.280 21.052 1.00 88.19 98 VAL A C 1
ATOM 782 O O . VAL A 1 98 ? -14.738 7.903 20.004 1.00 88.19 98 VAL A O 1
ATOM 785 N N . GLU A 1 99 ? -16.132 9.288 21.083 1.00 90.56 99 GLU A N 1
ATOM 786 C CA . GLU A 1 99 ? -16.511 10.053 19.896 1.00 90.56 99 GLU A CA 1
ATOM 787 C C . GLU A 1 99 ? -15.307 10.790 19.292 1.00 90.56 99 GLU A C 1
ATOM 789 O O . GLU A 1 99 ? -15.012 10.630 18.103 1.00 90.56 99 GLU A O 1
ATOM 794 N N . LEU A 1 100 ? -14.567 11.543 20.112 1.00 92.81 100 LEU A N 1
ATOM 795 C CA . LEU A 1 100 ? -13.401 12.309 19.669 1.00 92.81 100 LEU A CA 1
ATOM 796 C C . LEU A 1 100 ? -12.286 11.400 19.128 1.00 92.81 100 LEU A C 1
ATOM 798 O O . LEU A 1 100 ? -11.755 11.636 18.039 1.00 92.81 100 LEU A O 1
ATOM 802 N N . PHE A 1 101 ? -11.935 10.342 19.862 1.00 90.06 101 PHE A N 1
ATOM 803 C CA . PHE A 1 101 ? -10.919 9.375 19.438 1.00 90.06 101 PHE A CA 1
ATOM 804 C C . PHE A 1 101 ? -11.358 8.577 18.208 1.00 90.06 101 PHE A C 1
ATOM 806 O O . PHE A 1 101 ? -10.557 8.340 17.303 1.00 90.06 101 PHE A O 1
ATOM 813 N N . GLY A 1 102 ? -12.637 8.210 18.127 1.00 87.62 102 GLY A N 1
ATOM 814 C CA . GLY A 1 102 ? -13.204 7.530 16.972 1.00 87.62 102 GLY A CA 1
ATOM 815 C C . GLY A 1 102 ? -12.995 8.328 15.688 1.00 87.62 102 GLY A C 1
ATOM 816 O O . GLY A 1 102 ? -12.346 7.848 14.758 1.00 87.62 102 GLY A O 1
ATOM 817 N N . TRP A 1 103 ? -13.452 9.579 15.656 1.00 90.06 103 TRP A N 1
ATOM 818 C CA . TRP A 1 103 ? -13.317 10.426 14.469 1.00 90.06 103 TRP A CA 1
ATOM 819 C C . TRP A 1 103 ? -11.868 10.771 14.125 1.00 90.06 103 TRP A C 1
ATOM 821 O O . TRP A 1 103 ? -11.484 10.706 12.956 1.00 90.06 103 TRP A O 1
ATOM 831 N N . THR A 1 104 ? -11.039 11.087 15.121 1.00 92.19 104 THR A N 1
ATOM 832 C CA . THR A 1 104 ? -9.616 11.389 14.884 1.00 92.19 104 THR A CA 1
ATOM 833 C C . THR A 1 104 ? -8.860 10.182 14.326 1.00 92.19 104 THR A C 1
ATOM 835 O O . THR A 1 104 ? -8.081 10.338 13.384 1.00 92.19 104 THR A O 1
ATOM 838 N N . SER A 1 105 ? -9.134 8.969 14.821 1.00 90.19 105 SER A N 1
ATOM 839 C CA . SER A 1 105 ? -8.531 7.737 14.293 1.00 90.19 105 SER A CA 1
ATOM 840 C C . SER A 1 105 ? -8.940 7.452 12.842 1.00 90.19 105 SER A C 1
ATOM 842 O O . SER A 1 105 ? -8.098 7.050 12.033 1.00 90.19 105 SER A O 1
ATOM 844 N N . LEU A 1 106 ? -10.198 7.727 12.477 1.00 88.44 106 LEU A N 1
ATOM 845 C CA . LEU A 1 106 ? -10.687 7.588 11.105 1.00 88.44 106 LEU A CA 1
ATOM 846 C C . LEU A 1 106 ? -9.990 8.576 10.162 1.00 88.44 106 LEU A C 1
ATOM 848 O O . LEU A 1 106 ? -9.492 8.171 9.113 1.00 88.44 106 LEU A O 1
ATOM 852 N N . VAL A 1 107 ? -9.899 9.853 10.550 1.00 94.06 107 VAL A N 1
ATOM 853 C CA . VAL A 1 107 ? -9.211 10.890 9.762 1.00 94.06 107 VAL A CA 1
ATOM 854 C C . VAL A 1 107 ? -7.743 10.530 9.549 1.00 94.06 107 VAL A C 1
ATOM 856 O O . VAL A 1 107 ? -7.251 10.599 8.422 1.00 94.06 107 VAL A O 1
ATOM 859 N N . LEU A 1 108 ? -7.051 10.094 10.606 1.00 93.69 108 LEU A N 1
ATOM 860 C CA . LEU A 1 108 ? -5.651 9.686 10.518 1.00 93.69 108 LEU A CA 1
ATOM 861 C C . LEU A 1 108 ? -5.476 8.483 9.581 1.00 93.69 108 LEU A C 1
ATOM 863 O O . LEU A 1 108 ? -4.578 8.478 8.742 1.00 93.69 108 LEU A O 1
ATOM 867 N N . THR A 1 109 ? -6.367 7.494 9.676 1.00 89.62 109 THR A N 1
ATOM 868 C CA . THR A 1 109 ? -6.350 6.312 8.804 1.00 89.62 109 THR A CA 1
ATOM 869 C C . THR A 1 109 ? -6.544 6.703 7.338 1.00 89.62 109 THR A C 1
ATOM 871 O O . THR A 1 109 ? -5.778 6.263 6.482 1.00 89.62 109 THR A O 1
ATOM 874 N N . ILE A 1 110 ? -7.513 7.576 7.040 1.00 93.44 110 ILE A N 1
ATOM 875 C CA . ILE A 1 110 ? -7.757 8.077 5.679 1.00 93.44 110 ILE A CA 1
ATOM 876 C C . ILE A 1 110 ? -6.533 8.836 5.152 1.00 93.44 110 ILE A C 1
ATOM 878 O O . ILE A 1 110 ? -6.114 8.599 4.021 1.00 93.44 110 ILE A O 1
ATOM 882 N N . ALA A 1 111 ? -5.920 9.703 5.963 1.00 95.44 111 ALA A N 1
ATOM 883 C CA . ALA A 1 111 ? -4.731 10.456 5.566 1.00 95.44 111 ALA A CA 1
ATOM 884 C C . ALA A 1 111 ? -3.553 9.533 5.207 1.00 95.44 111 ALA A C 1
ATOM 886 O O . ALA A 1 111 ? -2.899 9.734 4.183 1.00 95.44 111 ALA A O 1
ATOM 887 N N . VAL A 1 112 ? -3.323 8.485 6.005 1.00 94.75 112 VAL A N 1
ATOM 888 C CA . VAL A 1 112 ? -2.294 7.471 5.735 1.00 94.75 112 VAL A CA 1
ATOM 889 C C . VAL A 1 112 ? -2.592 6.719 4.436 1.00 94.75 112 VAL A C 1
ATOM 891 O O . VAL A 1 112 ? -1.704 6.572 3.597 1.00 94.75 112 VAL A O 1
ATOM 894 N N . VAL A 1 113 ? -3.839 6.288 4.221 1.00 94.38 113 VAL A N 1
ATOM 895 C CA . VAL A 1 113 ? -4.243 5.596 2.985 1.00 94.38 113 VAL A CA 1
ATOM 896 C C . VAL A 1 113 ? -4.049 6.489 1.757 1.00 94.38 113 VAL A C 1
ATOM 898 O O . VAL A 1 113 ? -3.495 6.030 0.761 1.00 94.38 113 VAL A O 1
ATOM 901 N N . ILE A 1 114 ? -4.442 7.766 1.827 1.00 96.50 114 ILE A N 1
ATOM 902 C CA . ILE A 1 114 ? -4.247 8.730 0.733 1.00 96.50 114 ILE A CA 1
ATOM 903 C C . ILE A 1 114 ? -2.759 8.924 0.440 1.00 96.50 114 ILE A C 1
ATOM 905 O O . ILE A 1 114 ? -2.365 8.927 -0.725 1.00 96.50 114 ILE A O 1
ATOM 909 N N . TYR A 1 115 ? -1.924 9.059 1.472 1.00 96.25 115 TYR A N 1
ATOM 910 C CA . TYR A 1 115 ? -0.479 9.196 1.305 1.00 96.25 115 TYR A CA 1
ATOM 911 C C . TYR A 1 115 ? 0.111 8.009 0.531 1.00 96.25 115 TYR A C 1
ATOM 913 O O . TYR A 1 115 ? 0.772 8.210 -0.490 1.00 96.25 115 TYR A O 1
ATOM 921 N N . PHE A 1 116 ? -0.202 6.778 0.949 1.00 92.69 116 PHE A N 1
ATOM 922 C CA . PHE A 1 116 ? 0.264 5.572 0.260 1.00 92.69 116 PHE A CA 1
ATOM 923 C C . PHE A 1 116 ? -0.315 5.423 -1.149 1.00 92.69 116 PHE A C 1
ATOM 925 O O . PHE A 1 116 ? 0.395 4.976 -2.049 1.00 92.69 116 PHE A O 1
ATOM 932 N N . ALA A 1 117 ? -1.577 5.798 -1.367 1.00 94.62 117 ALA A N 1
ATOM 933 C CA . ALA A 1 117 ? -2.190 5.766 -2.691 1.00 94.62 117 ALA A CA 1
ATOM 934 C C . ALA A 1 117 ? -1.487 6.738 -3.650 1.00 94.62 117 ALA A C 1
ATOM 936 O O . ALA A 1 117 ? -1.126 6.351 -4.759 1.00 94.62 117 ALA A O 1
ATOM 937 N N . CYS A 1 118 ? -1.222 7.970 -3.210 1.00 95.50 118 CYS A N 1
ATOM 938 C CA . CYS A 1 118 ? -0.483 8.965 -3.986 1.00 95.50 118 CYS A CA 1
ATOM 939 C C . CYS A 1 118 ? 0.941 8.505 -4.315 1.00 95.50 118 CYS A C 1
ATOM 941 O O . CYS A 1 118 ? 1.390 8.679 -5.447 1.00 95.50 118 CYS A O 1
ATOM 943 N N . ASP A 1 119 ? 1.648 7.917 -3.350 1.00 93.62 119 ASP A N 1
ATOM 944 C CA . ASP A 1 119 ? 2.999 7.393 -3.555 1.00 93.62 119 ASP A CA 1
ATOM 945 C C . ASP A 1 119 ? 3.014 6.211 -4.537 1.00 93.62 119 ASP A C 1
ATOM 947 O O . ASP A 1 119 ? 3.764 6.203 -5.513 1.00 93.62 119 ASP A O 1
ATOM 951 N N . SER A 1 120 ? 2.077 5.275 -4.370 1.00 91.50 120 SER A N 1
ATOM 952 C CA . SER A 1 120 ? 1.910 4.137 -5.280 1.00 91.50 120 SER A CA 1
ATOM 953 C C . SER A 1 120 ? 1.589 4.595 -6.704 1.00 91.50 120 SER A C 1
ATOM 955 O O . SER A 1 120 ? 2.143 4.065 -7.664 1.00 91.50 120 SER A O 1
ATOM 957 N N . LEU A 1 121 ? 0.737 5.613 -6.866 1.00 94.25 121 LEU A N 1
ATOM 958 C CA . LEU A 1 121 ? 0.423 6.185 -8.177 1.00 94.25 121 LEU A CA 1
ATOM 959 C C . LEU A 1 121 ? 1.642 6.845 -8.831 1.00 94.25 121 LEU A C 1
ATOM 961 O O . LEU A 1 121 ? 1.792 6.749 -10.048 1.00 94.25 121 LEU A O 1
ATOM 965 N N . ARG A 1 122 ? 2.529 7.481 -8.055 1.00 91.56 122 ARG A N 1
ATOM 966 C CA . ARG A 1 122 ? 3.797 8.015 -8.579 1.00 91.56 122 ARG A CA 1
ATOM 967 C C . ARG A 1 122 ? 4.709 6.895 -9.053 1.00 91.56 122 ARG A C 1
ATOM 969 O O . ARG A 1 122 ? 5.186 6.965 -10.177 1.00 91.56 122 ARG A O 1
ATOM 976 N N . MET A 1 123 ? 4.869 5.841 -8.255 1.00 87.75 123 MET A N 1
ATOM 977 C CA . MET A 1 123 ? 5.671 4.676 -8.634 1.00 87.75 123 MET A CA 1
ATOM 978 C C . MET A 1 123 ? 5.151 4.025 -9.922 1.00 87.75 123 MET A C 1
ATOM 980 O O . MET A 1 123 ? 5.925 3.732 -10.830 1.00 87.75 123 MET A O 1
ATOM 984 N N . VAL A 1 124 ? 3.833 3.833 -10.027 1.00 89.56 124 VAL A N 1
ATOM 985 C CA . VAL A 1 124 ? 3.197 3.291 -11.234 1.00 89.56 124 VAL A CA 1
ATOM 986 C C . VAL A 1 124 ? 3.429 4.220 -12.422 1.00 89.56 124 VAL A C 1
ATOM 988 O O . VAL A 1 124 ? 3.822 3.758 -13.490 1.00 89.56 124 VAL A O 1
ATOM 991 N N . ARG A 1 125 ? 3.241 5.532 -12.245 1.00 90.69 125 ARG A N 1
ATOM 992 C CA . ARG A 1 125 ? 3.509 6.512 -13.300 1.00 90.69 125 ARG A CA 1
ATOM 993 C C . ARG A 1 125 ? 4.955 6.429 -13.772 1.00 90.69 125 ARG A C 1
ATOM 995 O O . ARG A 1 125 ? 5.163 6.417 -14.974 1.00 90.69 125 ARG A O 1
ATOM 1002 N N . ASP A 1 126 ? 5.925 6.356 -12.871 1.00 84.31 126 ASP A N 1
ATOM 1003 C CA . ASP A 1 126 ? 7.346 6.344 -13.228 1.00 84.31 126 ASP A CA 1
ATOM 1004 C C . ASP A 1 126 ? 7.755 5.037 -13.940 1.00 84.31 126 ASP A C 1
ATOM 1006 O O . ASP A 1 126 ? 8.661 5.050 -14.769 1.00 84.31 126 ASP A O 1
ATOM 1010 N N . LEU A 1 127 ? 7.037 3.929 -13.707 1.00 84.81 127 LEU A N 1
ATOM 1011 C CA . LEU A 1 127 ? 7.201 2.687 -14.474 1.00 84.81 127 LEU A CA 1
ATOM 1012 C C . LEU A 1 127 ? 6.744 2.838 -15.938 1.00 84.81 127 LEU A C 1
ATOM 1014 O O . LEU A 1 127 ? 7.354 2.269 -16.840 1.00 84.81 127 LEU A O 1
ATOM 1018 N N . PHE A 1 128 ? 5.662 3.585 -16.177 1.00 84.94 128 PHE A N 1
ATOM 1019 C CA . PHE A 1 128 ? 5.089 3.777 -17.516 1.00 84.94 128 PHE A CA 1
ATOM 1020 C C . PHE A 1 128 ? 5.651 5.002 -18.252 1.00 84.94 128 PHE A C 1
ATOM 1022 O O . PHE A 1 128 ? 5.709 5.013 -19.479 1.00 84.94 128 PHE A O 1
ATOM 1029 N N . TYR A 1 129 ? 6.089 6.026 -17.522 1.00 76.81 129 TYR A N 1
ATOM 1030 C CA . TYR A 1 129 ? 6.744 7.218 -18.049 1.00 76.81 129 TYR A CA 1
ATOM 1031 C C . TYR A 1 129 ? 8.256 7.093 -17.882 1.00 76.81 129 TYR A C 1
ATOM 1033 O O . TYR A 1 129 ? 8.873 7.779 -17.067 1.00 76.81 129 TYR A O 1
ATOM 1041 N N . TYR A 1 130 ? 8.870 6.245 -18.706 1.00 63.22 130 TYR A N 1
ATOM 1042 C CA . TYR A 1 130 ? 10.313 6.301 -18.886 1.00 63.22 130 TYR A CA 1
ATOM 1043 C C . TYR A 1 130 ? 10.655 7.571 -19.668 1.00 63.22 130 TYR A C 1
ATOM 1045 O O . TYR A 1 130 ? 10.357 7.703 -20.857 1.00 63.22 130 TYR A O 1
ATOM 1053 N N . LYS A 1 131 ? 11.238 8.552 -18.982 1.00 61.44 131 LYS A N 1
ATOM 1054 C CA . LYS A 1 131 ? 11.648 9.816 -19.586 1.00 61.44 131 LYS A CA 1
ATOM 1055 C C . LYS A 1 131 ? 12.956 9.576 -20.339 1.00 61.44 131 LYS A C 1
ATOM 1057 O O . LYS A 1 131 ? 14.034 9.768 -19.787 1.00 61.44 131 LYS A O 1
ATOM 1062 N N . HIS A 1 132 ? 12.866 9.103 -21.581 1.00 63.09 132 HIS A N 1
ATOM 1063 C CA . HIS A 1 132 ? 14.043 9.035 -22.437 1.00 63.09 132 HIS A CA 1
ATOM 1064 C C . HIS A 1 132 ? 14.462 10.470 -22.761 1.00 63.09 132 HIS A C 1
ATOM 1066 O O . HIS A 1 132 ? 13.798 11.167 -23.527 1.00 63.09 132 HIS A O 1
ATOM 1072 N N . GLU A 1 133 ? 15.541 10.943 -22.145 1.00 64.50 133 GLU A N 1
ATOM 1073 C CA . GLU A 1 133 ? 16.182 12.169 -22.598 1.00 64.50 133 GLU A CA 1
ATOM 1074 C C . GLU A 1 133 ? 16.866 11.841 -23.926 1.00 64.50 133 GLU A C 1
ATOM 1076 O O . GLU A 1 133 ? 17.734 10.968 -24.001 1.00 64.50 133 GLU A O 1
ATOM 1081 N N . CYS A 1 134 ? 16.396 12.451 -25.013 1.00 64.38 134 CYS A N 1
ATOM 1082 C CA . CYS A 1 134 ? 17.071 12.346 -26.298 1.00 64.38 134 CYS A CA 1
ATOM 1083 C C . CYS A 1 134 ? 18.425 13.045 -26.159 1.00 64.38 134 CYS A C 1
ATOM 1085 O O . CYS A 1 134 ? 18.488 14.264 -26.023 1.00 64.38 134 CYS A O 1
ATOM 1087 N N . VAL A 1 135 ? 19.510 12.272 -26.178 1.00 75.38 135 VAL A N 1
ATOM 1088 C CA . VAL A 1 135 ? 20.881 12.805 -26.103 1.00 75.38 135 VAL A CA 1
ATOM 1089 C C . VAL A 1 135 ? 21.264 13.521 -27.415 1.00 75.38 135 VAL A C 1
ATOM 1091 O O . VAL A 1 135 ? 22.167 14.354 -27.440 1.00 75.38 135 VAL A O 1
ATOM 1094 N N . GLY A 1 136 ? 20.544 13.243 -28.510 1.00 74.56 136 GLY A N 1
ATOM 1095 C CA . GLY A 1 136 ? 20.758 13.846 -29.826 1.00 74.56 136 GLY A CA 1
ATOM 1096 C C . GLY A 1 136 ? 19.952 15.127 -30.068 1.00 74.56 136 GLY A C 1
ATOM 1097 O O . GLY A 1 136 ? 18.803 15.252 -29.645 1.00 74.56 136 GLY A O 1
ATOM 1098 N N . LYS A 1 137 ? 20.546 16.073 -30.807 1.00 78.31 137 LYS A N 1
ATOM 1099 C CA . LYS A 1 137 ? 19.822 17.214 -31.391 1.00 78.31 137 LYS A CA 1
ATOM 1100 C C . LYS A 1 137 ? 19.062 16.746 -32.631 1.00 78.31 137 LYS A C 1
ATOM 1102 O O . LYS A 1 137 ? 19.628 16.023 -33.446 1.00 78.31 137 LYS A O 1
ATOM 1107 N N . ASP A 1 138 ? 17.819 17.200 -32.781 1.00 78.81 138 ASP A N 1
ATOM 1108 C CA . ASP A 1 138 ? 17.037 16.984 -33.999 1.00 78.81 138 ASP A CA 1
ATOM 1109 C C . ASP A 1 138 ? 17.783 17.572 -35.207 1.00 78.81 138 ASP A C 1
ATOM 1111 O O . ASP A 1 138 ? 18.085 18.770 -35.246 1.00 78.81 138 ASP A O 1
ATOM 1115 N N . GLN A 1 139 ? 18.109 16.711 -36.168 1.00 80.31 139 GLN A N 1
ATOM 1116 C CA . GLN A 1 139 ? 18.819 17.095 -37.384 1.00 80.31 139 GLN A CA 1
ATOM 1117 C C . GLN A 1 139 ? 17.885 17.700 -38.444 1.00 80.31 139 GLN A C 1
ATOM 1119 O O . GLN A 1 139 ? 18.379 18.215 -39.441 1.00 80.31 139 GLN A O 1
ATOM 1124 N N . LYS A 1 140 ? 16.558 17.707 -38.221 1.00 83.81 140 LYS A N 1
ATOM 1125 C CA . LYS A 1 140 ? 15.524 18.228 -39.139 1.00 83.81 140 LYS A CA 1
ATOM 1126 C C . LYS A 1 140 ? 15.530 17.600 -40.535 1.00 83.81 140 LYS A C 1
ATOM 1128 O O . LYS A 1 140 ? 15.030 18.198 -41.486 1.00 83.81 140 LYS A O 1
ATOM 1133 N N . ILE A 1 141 ? 16.088 16.405 -40.655 1.00 77.25 141 ILE A N 1
ATOM 1134 C CA . ILE A 1 141 ? 16.066 15.600 -41.871 1.00 77.25 141 ILE A CA 1
ATOM 1135 C C . ILE A 1 141 ? 15.138 14.430 -41.558 1.00 77.25 141 ILE A C 1
ATOM 1137 O O . ILE A 1 141 ? 15.302 13.783 -40.519 1.00 77.25 141 ILE A O 1
ATOM 1141 N N . ASN A 1 142 ? 14.126 14.186 -42.397 1.00 76.44 142 ASN A N 1
ATOM 1142 C CA . ASN A 1 142 ? 13.321 12.980 -42.223 1.00 76.44 142 ASN A CA 1
ATOM 1143 C C . ASN A 1 142 ? 14.240 11.776 -42.408 1.00 76.44 142 ASN A C 1
ATOM 1145 O O . ASN A 1 142 ? 15.089 11.781 -43.291 1.00 76.44 142 ASN A O 1
ATOM 1149 N N . TYR A 1 143 ? 14.047 10.724 -41.617 1.00 66.25 143 TYR A N 1
ATOM 1150 C CA . TYR A 1 143 ? 14.887 9.527 -41.703 1.00 66.25 143 TYR A CA 1
ATOM 1151 C C . TYR A 1 143 ? 14.932 8.917 -43.121 1.00 66.25 143 TYR A C 1
ATOM 1153 O O . TYR A 1 143 ? 15.947 8.360 -43.517 1.00 66.25 143 TYR A O 1
ATOM 1161 N N . SER A 1 144 ? 13.856 9.072 -43.904 1.00 67.75 144 SER A N 1
ATOM 1162 C CA . SER A 1 144 ? 13.766 8.651 -45.312 1.00 67.75 144 SER A CA 1
ATOM 1163 C C . SER A 1 144 ? 14.646 9.444 -46.278 1.00 67.75 144 SER A C 1
ATOM 1165 O O . SER A 1 144 ? 14.936 8.954 -47.362 1.00 67.75 144 SER A O 1
ATOM 1167 N N . ASP A 1 145 ? 15.023 10.664 -45.901 1.00 70.44 145 ASP A N 1
ATOM 1168 C CA . ASP A 1 145 ? 15.696 11.640 -46.763 1.00 70.44 145 ASP A CA 1
ATOM 1169 C C . ASP A 1 145 ? 17.206 11.699 -46.460 1.00 70.44 145 ASP A C 1
ATOM 1171 O O . ASP A 1 145 ? 17.918 12.572 -46.956 1.00 70.44 145 ASP A O 1
ATOM 1175 N N . VAL A 1 146 ? 17.703 10.799 -45.603 1.00 72.81 146 VAL A N 1
ATOM 1176 C CA . VAL A 1 146 ? 19.129 10.668 -45.304 1.00 72.81 146 VAL A CA 1
ATOM 1177 C C . VAL A 1 146 ? 19.791 9.944 -46.479 1.00 72.81 146 VAL A C 1
ATOM 1179 O O . VAL A 1 146 ? 19.589 8.751 -46.668 1.00 72.81 146 VAL A O 1
ATOM 1182 N N . ASP A 1 147 ? 20.575 10.688 -47.265 1.00 59.22 147 ASP A N 1
ATOM 1183 C CA . ASP A 1 147 ? 21.197 10.261 -48.539 1.00 59.22 147 ASP A CA 1
ATOM 1184 C C . ASP A 1 147 ? 22.092 9.014 -48.397 1.00 59.22 147 ASP A C 1
ATOM 1186 O O . ASP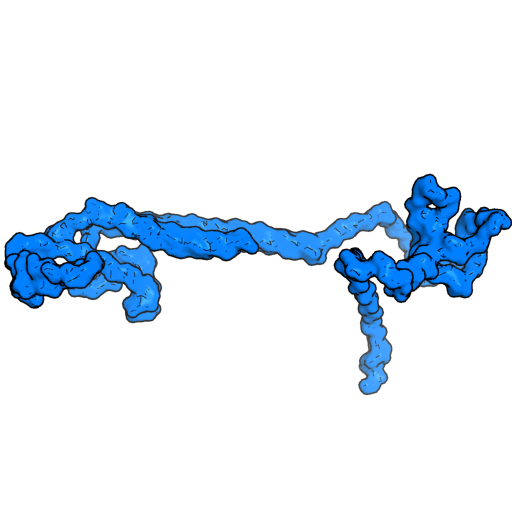 A 1 147 ? 22.283 8.239 -49.330 1.00 59.22 147 ASP A O 1
ATOM 1190 N N . ILE A 1 148 ? 22.603 8.797 -47.185 1.00 56.62 148 ILE A N 1
ATOM 1191 C CA . ILE A 1 148 ? 23.284 7.579 -46.772 1.00 56.62 148 ILE A CA 1
ATOM 1192 C C . ILE A 1 148 ? 22.511 7.072 -45.562 1.00 56.62 148 ILE A C 1
ATOM 1194 O O . ILE A 1 148 ? 22.785 7.463 -44.425 1.00 56.62 148 ILE A O 1
ATOM 1198 N N . ILE A 1 149 ? 21.509 6.223 -45.787 1.00 55.94 149 ILE A N 1
ATOM 1199 C CA . ILE A 1 149 ? 20.958 5.409 -44.703 1.00 55.94 149 ILE A CA 1
ATOM 1200 C C . ILE A 1 149 ? 22.042 4.380 -44.385 1.00 55.94 149 ILE A C 1
ATOM 1202 O O . ILE A 1 149 ? 21.947 3.222 -44.780 1.00 55.94 149 ILE A O 1
ATOM 1206 N N . SER A 1 150 ? 23.112 4.809 -43.712 1.00 54.50 150 SER A N 1
ATOM 1207 C CA . SER A 1 150 ? 24.007 3.897 -43.024 1.00 54.50 150 SER A CA 1
ATOM 1208 C C . SER A 1 150 ? 23.106 3.195 -42.025 1.00 54.50 150 SER A C 1
ATOM 1210 O O . SER A 1 150 ? 22.704 3.778 -41.013 1.00 54.50 150 SER A O 1
ATOM 1212 N N . ALA A 1 151 ? 22.664 1.988 -42.377 1.00 60.25 151 ALA A N 1
ATOM 1213 C CA . ALA A 1 151 ? 21.954 1.138 -41.452 1.00 60.25 151 ALA A CA 1
ATOM 1214 C C . ALA A 1 151 ? 22.837 1.093 -40.211 1.00 60.25 151 ALA A C 1
ATOM 1216 O O . ALA A 1 151 ? 24.013 0.749 -40.299 1.00 60.25 151 ALA A O 1
ATOM 1217 N N . PHE A 1 152 ? 22.311 1.568 -39.084 1.00 69.00 152 PHE A N 1
ATOM 1218 C CA . PHE A 1 152 ? 23.059 1.528 -37.844 1.00 69.00 152 PHE A CA 1
ATOM 1219 C C . PHE A 1 152 ? 23.358 0.058 -37.569 1.00 69.00 152 PHE A C 1
ATOM 1221 O O . PHE A 1 152 ? 22.458 -0.696 -37.201 1.00 69.00 152 PHE A O 1
ATOM 1228 N N . VAL A 1 153 ? 24.601 -0.346 -37.814 1.00 78.62 153 VAL A N 1
ATOM 1229 C CA . VAL A 1 153 ? 25.086 -1.672 -37.471 1.00 78.62 153 VAL A CA 1
ATOM 1230 C C . VAL A 1 153 ? 25.325 -1.632 -35.965 1.00 78.62 153 VAL A C 1
ATOM 1232 O O . VAL A 1 153 ? 26.220 -0.910 -35.519 1.00 78.62 153 VAL A O 1
ATOM 1235 N N . PRO A 1 154 ? 24.517 -2.326 -35.148 1.00 83.19 154 PRO A N 1
ATOM 1236 C CA . PRO A 1 154 ? 24.693 -2.301 -33.708 1.00 83.19 154 PRO A CA 1
ATOM 1237 C C . PRO A 1 154 ? 26.044 -2.923 -33.347 1.00 83.19 154 PRO A C 1
ATOM 1239 O O . PRO A 1 154 ? 26.304 -4.089 -33.641 1.00 83.19 154 PRO A O 1
ATOM 1242 N N . GLN A 1 155 ? 26.893 -2.125 -32.704 1.00 89.19 155 GLN A N 1
ATOM 1243 C CA . GLN A 1 155 ? 28.258 -2.483 -32.327 1.00 89.19 155 GLN A CA 1
ATOM 1244 C C . GLN A 1 155 ? 28.419 -2.477 -30.804 1.00 89.19 155 GLN A C 1
ATOM 1246 O O . GLN A 1 155 ? 27.849 -1.633 -30.110 1.00 89.19 155 GLN A O 1
ATOM 1251 N N . VAL A 1 156 ? 29.221 -3.406 -30.284 1.00 90.06 156 VAL A N 1
ATOM 1252 C CA . VAL A 1 156 ? 29.625 -3.480 -28.877 1.00 90.06 156 VAL A CA 1
ATOM 1253 C C . VAL A 1 156 ? 31.144 -3.477 -28.802 1.00 90.06 156 VAL A C 1
ATOM 1255 O O . VAL A 1 156 ? 31.817 -4.397 -29.266 1.00 90.06 156 VAL A O 1
ATOM 1258 N N . GLU A 1 157 ? 31.694 -2.440 -28.185 1.00 90.50 157 GLU A N 1
ATOM 1259 C CA . GLU A 1 157 ? 33.124 -2.364 -27.911 1.00 90.50 157 GLU A CA 1
ATOM 1260 C C . GL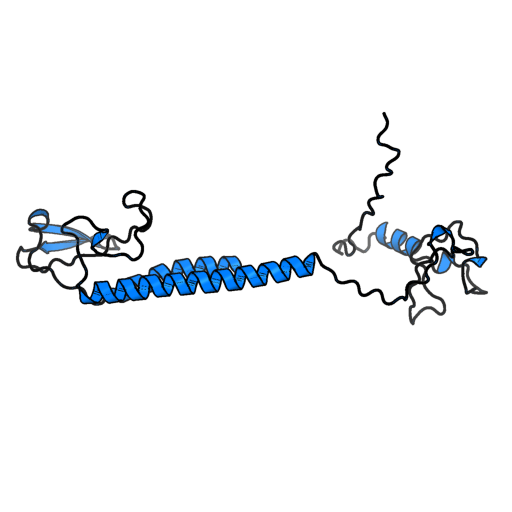U A 1 157 ? 33.497 -3.284 -26.742 1.00 90.50 157 GLU A C 1
ATOM 1262 O O . GLU A 1 157 ? 32.805 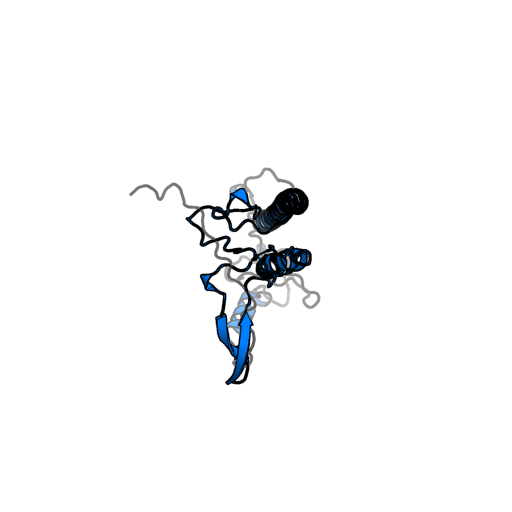-3.356 -25.723 1.00 90.50 157 GLU A O 1
ATOM 1267 N N . SER A 1 158 ? 34.620 -3.988 -26.876 1.00 90.06 158 SER A N 1
ATOM 1268 C CA . SER A 1 158 ? 35.168 -4.856 -25.836 1.00 90.06 158 SER A CA 1
ATOM 1269 C C . SER A 1 158 ? 36.665 -4.628 -25.721 1.00 90.06 158 SER A C 1
ATOM 1271 O O . SER A 1 158 ? 37.370 -4.625 -26.722 1.00 90.06 158 SER A O 1
ATOM 1273 N N . SER A 1 159 ? 37.183 -4.519 -24.497 1.00 92.19 159 SER A N 1
ATOM 1274 C CA . SER A 1 159 ? 38.624 -4.351 -24.254 1.00 92.19 159 SER A CA 1
ATOM 1275 C C . SER A 1 159 ? 39.472 -5.550 -24.694 1.00 92.19 159 SER A C 1
ATOM 1277 O O . SER A 1 159 ? 40.697 -5.465 -24.701 1.00 92.19 159 SER A O 1
ATOM 1279 N N . PHE A 1 160 ? 38.838 -6.685 -24.996 1.00 91.69 160 PHE A N 1
ATOM 1280 C CA . PHE A 1 160 ? 39.508 -7.918 -25.409 1.00 91.69 160 PHE A CA 1
ATOM 1281 C C . PHE A 1 160 ? 39.644 -8.060 -26.926 1.00 91.69 160 PHE A C 1
ATOM 1283 O O . PHE A 1 160 ? 40.433 -8.889 -27.376 1.00 91.69 160 PHE A O 1
ATOM 1290 N N . PHE A 1 161 ? 38.887 -7.282 -27.703 1.00 91.25 161 PHE A N 1
ATOM 1291 C CA . PHE A 1 161 ? 38.900 -7.349 -29.158 1.00 91.25 161 PHE A CA 1
ATOM 1292 C C . PHE A 1 161 ? 39.436 -6.035 -29.737 1.00 91.25 161 PHE A C 1
ATOM 1294 O O . PHE A 1 161 ? 39.065 -4.966 -29.261 1.00 91.25 161 PHE A O 1
ATOM 1301 N N . PRO A 1 162 ? 40.313 -6.094 -30.753 1.00 91.38 162 PRO A N 1
ATOM 1302 C CA . PRO A 1 162 ? 40.846 -4.892 -31.394 1.00 91.38 162 PRO A CA 1
ATOM 1303 C C . PRO A 1 162 ? 39.814 -4.171 -32.278 1.00 91.38 162 PRO A C 1
ATOM 1305 O O . PRO A 1 162 ? 39.999 -2.996 -32.576 1.00 91.38 162 PRO A O 1
ATOM 1308 N N . TYR A 1 163 ? 38.736 -4.861 -32.662 1.00 92.75 163 TYR A N 1
ATOM 1309 C CA . TYR A 1 163 ? 37.628 -4.349 -33.470 1.00 92.75 163 TYR A CA 1
ATOM 1310 C C . TYR A 1 163 ? 36.293 -4.593 -32.744 1.00 92.75 163 TYR A C 1
ATOM 1312 O O . TYR A 1 163 ? 36.206 -5.529 -31.937 1.00 92.75 163 TYR A O 1
ATOM 1320 N N . PRO A 1 164 ? 35.266 -3.757 -32.980 1.00 91.50 164 PRO A N 1
ATOM 1321 C CA . PRO A 1 164 ? 33.984 -3.874 -32.297 1.00 91.50 164 PRO A CA 1
ATOM 1322 C C . PRO A 1 164 ? 33.245 -5.155 -32.694 1.00 91.50 164 PRO A C 1
ATOM 1324 O O . PRO A 1 164 ? 33.293 -5.606 -33.836 1.00 91.50 164 PRO A O 1
ATOM 1327 N N . LEU A 1 165 ? 32.525 -5.724 -31.732 1.00 93.81 165 LEU A N 1
ATOM 1328 C CA . LEU A 1 165 ? 31.679 -6.894 -31.938 1.00 93.81 165 LEU A CA 1
ATOM 1329 C C . LEU A 1 165 ? 30.340 -6.459 -32.542 1.00 93.81 165 LEU A C 1
ATOM 1331 O O . LEU A 1 165 ? 29.770 -5.449 -32.130 1.00 93.81 165 LEU A O 1
ATOM 1335 N N . LEU A 1 166 ? 29.826 -7.220 -33.501 1.00 92.56 166 LEU A N 1
ATOM 1336 C CA . LEU A 1 166 ? 28.622 -6.906 -34.264 1.00 92.56 166 LEU A CA 1
ATOM 1337 C C . LEU A 1 166 ? 27.422 -7.647 -33.663 1.00 92.56 166 LEU A C 1
ATOM 1339 O O . LEU A 1 166 ? 27.435 -8.865 -33.524 1.00 92.56 166 LEU A O 1
ATOM 1343 N N . CYS A 1 167 ? 26.369 -6.922 -33.283 1.00 90.62 167 CYS A N 1
ATOM 1344 C CA . CYS A 1 167 ? 25.163 -7.484 -32.655 1.00 90.62 167 CYS A CA 1
ATOM 1345 C C . CYS A 1 167 ? 24.038 -7.804 -33.650 1.00 90.62 167 CYS A C 1
ATOM 1347 O O . CYS A 1 167 ? 22.880 -7.951 -33.252 1.00 90.62 167 CYS A O 1
ATOM 1349 N N . CYS A 1 168 ? 24.345 -7.874 -34.939 1.00 87.19 168 CYS A N 1
ATOM 1350 C CA . CYS A 1 168 ? 23.401 -8.211 -35.996 1.00 87.19 168 CYS A CA 1
ATOM 1351 C C . CYS A 1 168 ? 24.023 -9.232 -36.944 1.00 87.19 168 CYS A C 1
ATOM 1353 O O . CYS A 1 168 ? 25.244 -9.272 -37.066 1.00 87.19 168 CYS A O 1
ATOM 1355 N N . ASN A 1 169 ? 23.171 -9.988 -37.640 1.00 88.38 169 ASN A N 1
ATOM 1356 C CA . ASN A 1 169 ? 23.628 -10.889 -38.688 1.00 88.38 169 ASN A CA 1
ATOM 1357 C C . ASN A 1 169 ? 24.298 -10.073 -39.802 1.00 88.38 169 ASN A C 1
ATOM 1359 O O . ASN A 1 169 ? 23.698 -9.138 -40.338 1.00 88.38 169 ASN A O 1
ATOM 1363 N N . THR A 1 170 ? 25.537 -10.428 -40.104 1.00 87.94 170 THR A N 1
ATOM 1364 C CA . THR A 1 170 ? 26.382 -9.797 -41.121 1.00 87.94 170 THR A CA 1
ATOM 1365 C C . THR A 1 170 ? 26.177 -10.362 -42.525 1.00 87.94 170 THR A C 1
ATOM 1367 O O . THR A 1 170 ? 26.667 -9.788 -43.496 1.00 87.94 170 THR A O 1
ATOM 1370 N N . GLU A 1 171 ? 25.422 -11.453 -42.661 1.00 86.19 171 GLU A N 1
ATOM 1371 C CA . GLU A 1 171 ? 25.152 -12.094 -43.945 1.00 86.19 171 GLU A CA 1
ATOM 1372 C C . GLU A 1 171 ? 24.418 -11.145 -44.910 1.00 86.19 171 GLU A C 1
ATOM 1374 O O . GLU A 1 171 ? 23.294 -10.704 -44.659 1.00 86.19 171 GLU A O 1
ATOM 1379 N N . GLY A 1 172 ? 25.059 -10.844 -46.043 1.00 82.69 172 GLY A N 1
ATOM 1380 C CA . GLY A 1 172 ? 24.497 -9.990 -47.093 1.00 82.69 172 GLY A CA 1
ATOM 1381 C C . GLY A 1 172 ? 24.656 -8.485 -46.863 1.00 82.69 172 GLY A C 1
ATOM 1382 O O . GLY A 1 172 ? 24.105 -7.712 -47.644 1.00 82.69 172 GLY A O 1
ATOM 1383 N N . LEU A 1 173 ? 25.396 -8.064 -45.831 1.00 83.56 173 LEU A N 1
ATOM 1384 C CA . LEU A 1 173 ? 25.819 -6.672 -45.687 1.00 83.56 173 LEU A CA 1
ATOM 1385 C C . LEU A 1 173 ? 27.008 -6.380 -46.610 1.00 83.56 173 LEU A C 1
ATOM 1387 O O . LEU A 1 173 ? 27.929 -7.187 -46.729 1.00 83.56 173 LEU A O 1
ATOM 1391 N N . GLU A 1 174 ? 26.976 -5.221 -47.263 1.00 83.81 174 GLU A N 1
ATOM 1392 C CA . GLU A 1 174 ? 28.092 -4.728 -48.070 1.00 83.81 174 GLU A CA 1
ATOM 1393 C C . GLU A 1 174 ? 29.233 -4.258 -47.144 1.00 83.81 174 GLU A C 1
ATOM 1395 O O . GLU A 1 174 ? 28.992 -3.643 -46.104 1.00 83.81 174 GLU A O 1
ATOM 1400 N N . GLU A 1 175 ? 30.486 -4.591 -47.479 1.00 82.88 175 GLU A N 1
ATOM 1401 C CA . GLU A 1 175 ? 31.655 -4.307 -46.623 1.00 82.88 175 GLU A CA 1
ATOM 1402 C C . GLU A 1 175 ? 31.926 -2.802 -46.448 1.00 82.88 175 GLU A C 1
ATOM 1404 O O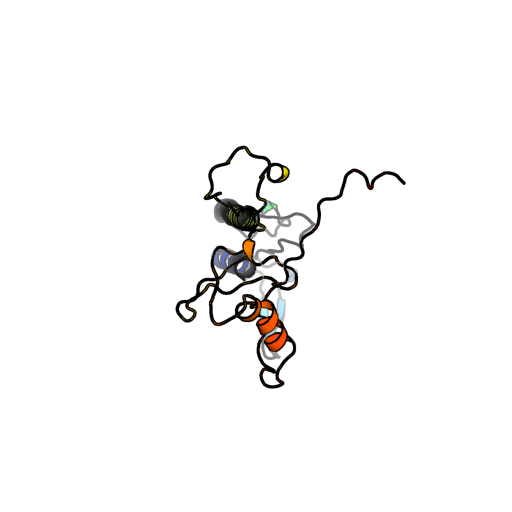 . GLU A 1 175 ? 32.552 -2.388 -45.474 1.00 82.88 175 GLU A O 1
ATOM 1409 N N . ASP A 1 176 ? 31.438 -1.974 -47.370 1.00 82.25 176 ASP A N 1
ATOM 1410 C CA . ASP A 1 176 ? 31.556 -0.515 -47.340 1.00 82.25 176 ASP A CA 1
ATOM 1411 C C . ASP A 1 176 ? 30.645 0.154 -46.296 1.00 82.25 176 ASP A C 1
ATOM 1413 O O . ASP A 1 176 ? 30.839 1.327 -45.976 1.00 82.25 176 ASP A O 1
ATOM 1417 N N . LEU A 1 177 ? 29.696 -0.591 -45.716 1.00 78.94 177 LEU A N 1
ATOM 1418 C CA . LEU A 1 177 ? 28.874 -0.141 -44.590 1.00 78.94 177 LEU A CA 1
ATOM 1419 C C . LEU A 1 177 ? 29.655 -0.078 -43.270 1.00 78.94 177 LEU A C 1
ATOM 1421 O O . LEU A 1 177 ? 29.163 0.502 -42.299 1.00 78.94 177 LEU A O 1
ATOM 1425 N N . PHE A 1 178 ? 30.842 -0.686 -43.206 1.00 83.25 178 PHE A N 1
ATOM 1426 C CA . PHE A 1 178 ? 31.673 -0.709 -42.009 1.00 83.25 178 PHE A CA 1
ATOM 1427 C C . PHE A 1 178 ? 32.798 0.327 -42.100 1.00 83.25 178 PHE A C 1
ATOM 1429 O O . PHE A 1 178 ? 33.608 0.320 -43.022 1.00 83.25 178 PHE A O 1
ATOM 1436 N N . ASP A 1 179 ? 32.928 1.160 -41.067 1.00 83.69 179 ASP A N 1
ATOM 1437 C CA . ASP A 1 179 ? 33.995 2.172 -40.967 1.00 83.69 179 ASP A CA 1
ATOM 1438 C C . ASP A 1 179 ? 35.391 1.577 -40.671 1.00 83.69 179 ASP A C 1
ATOM 1440 O O . ASP A 1 179 ? 36.364 2.304 -40.452 1.00 83.69 179 ASP A O 1
ATOM 1444 N N . TRP A 1 180 ? 35.507 0.249 -40.613 1.00 88.44 180 TRP A N 1
ATOM 1445 C CA . TRP A 1 180 ? 36.732 -0.466 -40.274 1.00 88.44 180 TRP A CA 1
ATOM 1446 C C . TRP A 1 180 ? 36.833 -1.784 -41.038 1.00 88.44 180 TRP A C 1
ATOM 1448 O O . TRP A 1 180 ? 35.831 -2.422 -41.355 1.00 88.44 180 TRP A O 1
ATOM 1458 N N . ILE A 1 181 ? 38.072 -2.200 -41.294 1.00 90.38 181 ILE A N 1
ATOM 1459 C CA . ILE A 1 181 ? 38.407 -3.454 -41.967 1.00 90.38 181 ILE A CA 1
ATOM 1460 C C . ILE A 1 181 ? 39.538 -4.110 -41.172 1.00 90.38 181 ILE A C 1
ATOM 1462 O O . ILE A 1 181 ? 40.562 -3.472 -40.904 1.00 90.38 181 ILE A O 1
ATOM 1466 N N . ASP A 1 182 ? 39.349 -5.370 -40.782 1.00 91.69 182 ASP A N 1
ATOM 1467 C CA . ASP A 1 182 ? 40.430 -6.208 -40.265 1.00 91.69 182 ASP A CA 1
ATOM 1468 C C . ASP A 1 182 ? 41.141 -6.875 -41.461 1.00 91.69 182 ASP A C 1
ATOM 1470 O O . ASP A 1 182 ? 40.488 -7.560 -42.251 1.00 91.69 182 ASP A O 1
ATOM 1474 N N . PRO A 1 183 ? 42.461 -6.677 -41.649 1.00 93.00 183 PRO A N 1
ATOM 1475 C CA . PRO A 1 183 ? 43.196 -7.299 -42.751 1.00 93.00 183 PRO A CA 1
ATOM 1476 C C . PRO A 1 183 ? 43.250 -8.831 -42.668 1.00 93.00 183 PRO A C 1
ATOM 1478 O O . PRO A 1 183 ? 43.467 -9.486 -43.688 1.00 93.00 183 PRO A O 1
ATOM 1481 N N . ASP A 1 184 ? 43.083 -9.396 -41.473 1.00 95.00 184 ASP A N 1
ATOM 1482 C CA . ASP A 1 184 ? 43.257 -10.820 -41.207 1.00 95.00 184 ASP A CA 1
ATOM 1483 C C . ASP A 1 184 ? 41.920 -11.575 -41.112 1.00 95.00 184 ASP A C 1
ATOM 1485 O O . ASP A 1 184 ? 41.913 -12.809 -41.192 1.00 95.00 184 ASP A O 1
ATOM 1489 N N . ARG A 1 185 ? 40.789 -10.880 -40.897 1.00 92.69 185 ARG A N 1
ATOM 1490 C CA . ARG A 1 185 ? 39.492 -11.511 -40.587 1.00 92.69 185 ARG A CA 1
ATOM 1491 C C . ARG A 1 185 ? 38.307 -10.795 -41.244 1.00 92.69 185 ARG A C 1
ATOM 1493 O O . ARG A 1 185 ? 38.253 -9.572 -41.218 1.00 92.69 185 ARG A O 1
ATOM 1500 N N . PRO A 1 186 ? 37.313 -11.538 -41.762 1.00 92.38 186 PRO A N 1
ATOM 1501 C CA . PRO A 1 186 ? 36.076 -10.940 -42.259 1.00 92.38 186 PRO A CA 1
ATOM 1502 C C . PRO A 1 186 ? 35.187 -10.448 -41.105 1.00 92.38 186 PRO A C 1
ATOM 1504 O O . PRO A 1 186 ? 35.280 -10.959 -39.987 1.00 92.38 186 PRO A O 1
ATOM 1507 N N . HIS A 1 187 ? 34.260 -9.523 -41.380 1.00 90.81 187 HIS A N 1
ATOM 1508 C CA . HIS A 1 187 ? 33.306 -9.001 -40.385 1.00 90.81 187 HIS A CA 1
ATOM 1509 C C . HIS A 1 187 ? 32.430 -10.083 -39.741 1.00 90.81 187 HIS A C 1
ATOM 1511 O O . HIS A 1 187 ? 32.092 -9.959 -38.567 1.00 90.81 187 HIS A O 1
ATOM 1517 N N . GLU A 1 188 ? 32.154 -11.184 -40.448 1.00 91.81 188 GLU A N 1
ATOM 1518 C CA . GLU A 1 188 ? 31.448 -12.363 -39.914 1.00 91.81 188 GLU A CA 1
ATOM 1519 C C . GLU A 1 188 ? 32.135 -12.943 -38.664 1.00 91.81 188 GLU A C 1
ATOM 1521 O O . GLU A 1 188 ? 31.476 -13.457 -37.763 1.00 91.81 188 GLU A O 1
ATOM 1526 N N . TYR A 1 189 ? 33.463 -12.808 -38.549 1.00 92.38 189 TYR A N 1
ATOM 1527 C CA . TYR A 1 189 ? 34.193 -13.233 -37.352 1.00 92.38 189 TYR A CA 1
ATOM 1528 C C . TYR A 1 189 ? 33.742 -12.482 -36.086 1.00 92.38 189 TYR A C 1
ATOM 1530 O O . TYR A 1 189 ? 33.833 -13.018 -34.982 1.00 92.38 189 TYR A O 1
ATOM 1538 N N . TYR A 1 190 ? 33.275 -11.244 -36.240 1.00 92.75 190 TYR A N 1
ATOM 1539 C CA . TYR A 1 190 ? 32.847 -10.372 -35.148 1.00 92.75 190 TYR A CA 1
ATOM 1540 C C . TYR A 1 190 ? 31.340 -10.458 -34.876 1.00 92.75 190 TYR A C 1
ATOM 1542 O O . TYR A 1 190 ? 30.849 -9.763 -33.987 1.00 92.75 190 TYR A O 1
ATOM 1550 N N . ASP A 1 191 ? 30.607 -11.296 -35.611 1.00 92.81 191 ASP A N 1
ATOM 1551 C CA . ASP A 1 191 ? 29.158 -11.447 -35.514 1.00 92.81 191 ASP A CA 1
ATOM 1552 C C . ASP A 1 191 ? 28.740 -12.263 -34.280 1.00 92.81 191 ASP A C 1
ATOM 1554 O O . ASP A 1 191 ? 28.817 -13.494 -34.225 1.00 92.81 191 ASP A O 1
ATOM 1558 N N . LEU A 1 192 ? 28.222 -11.558 -33.276 1.00 92.12 192 LEU A N 1
ATOM 1559 C CA . LEU A 1 192 ? 27.742 -12.154 -32.034 1.00 92.12 192 LEU A CA 1
ATOM 1560 C C . LEU A 1 192 ? 26.476 -12.983 -32.218 1.00 92.12 192 LEU A C 1
ATOM 1562 O O . LEU A 1 192 ? 26.147 -13.771 -31.330 1.00 92.12 192 LEU A O 1
ATOM 1566 N N . THR A 1 193 ? 25.741 -12.825 -33.321 1.00 88.94 193 THR A N 1
ATOM 1567 C CA . THR A 1 193 ? 24.533 -13.619 -33.561 1.00 88.94 193 THR A CA 1
ATOM 1568 C C . THR A 1 193 ? 24.879 -15.077 -33.845 1.00 88.94 193 THR A C 1
ATOM 1570 O O . THR A 1 193 ? 24.179 -15.963 -33.353 1.00 88.94 193 THR A O 1
ATOM 1573 N N . LEU A 1 194 ? 26.006 -15.338 -34.517 1.00 86.69 194 LEU A N 1
ATOM 1574 C CA . LEU A 1 194 ? 26.514 -16.690 -34.769 1.00 86.69 194 LEU A CA 1
ATOM 1575 C C . LEU A 1 194 ? 26.971 -17.372 -33.476 1.00 86.69 194 LEU A C 1
ATOM 1577 O O . LEU A 1 194 ? 26.682 -18.549 -33.239 1.00 86.69 194 LEU A O 1
ATOM 1581 N N . ASP A 1 195 ? 27.640 -16.625 -32.600 1.00 84.25 195 ASP A N 1
ATOM 1582 C CA . ASP A 1 195 ? 28.070 -17.136 -31.299 1.00 84.25 195 ASP A CA 1
ATOM 1583 C C . ASP A 1 195 ? 26.892 -17.332 -30.343 1.00 84.25 195 ASP A C 1
ATOM 1585 O O . ASP A 1 195 ? 26.812 -18.359 -29.665 1.00 84.25 195 ASP A O 1
ATOM 1589 N N . ALA A 1 196 ? 25.927 -16.409 -30.332 1.00 83.25 196 ALA A N 1
ATOM 1590 C CA . ALA A 1 196 ? 24.683 -16.571 -29.592 1.00 83.25 196 ALA A CA 1
ATOM 1591 C C . ALA A 1 196 ? 23.922 -17.807 -30.075 1.00 83.25 196 ALA A C 1
ATOM 1593 O O . ALA A 1 196 ? 23.431 -18.573 -29.251 1.00 83.25 196 ALA A O 1
ATOM 1594 N N . GLU A 1 197 ? 23.866 -18.056 -31.385 1.00 79.75 197 GLU A N 1
ATOM 1595 C CA . GLU A 1 197 ? 23.226 -19.247 -31.934 1.00 79.75 197 GLU A CA 1
ATOM 1596 C C . GLU A 1 197 ? 23.922 -20.531 -31.461 1.00 79.75 197 GLU A C 1
ATOM 1598 O O . GLU A 1 197 ? 23.244 -21.468 -31.048 1.00 79.75 197 GLU A O 1
ATOM 1603 N N . ARG A 1 198 ? 25.260 -20.571 -31.430 1.00 78.31 198 ARG A N 1
ATOM 1604 C CA . ARG A 1 198 ? 26.023 -21.713 -30.889 1.00 78.31 198 ARG A CA 1
ATOM 1605 C C . ARG A 1 198 ? 25.802 -21.913 -29.390 1.00 78.31 198 ARG A C 1
ATOM 1607 O O . ARG A 1 198 ? 25.658 -23.048 -28.940 1.00 78.31 198 ARG A O 1
ATOM 1614 N N . VAL A 1 199 ? 25.754 -20.827 -28.618 1.00 79.00 199 VAL A N 1
ATOM 1615 C CA . VAL A 1 199 ? 25.486 -20.871 -27.172 1.00 79.00 199 VAL A CA 1
ATOM 1616 C C . VAL A 1 199 ? 24.055 -21.344 -26.900 1.00 79.00 199 VAL A C 1
ATOM 1618 O O . VAL A 1 199 ? 23.845 -22.181 -26.025 1.00 79.00 199 VAL A O 1
ATOM 1621 N N . LEU A 1 200 ? 23.078 -20.853 -27.668 1.00 74.75 200 LEU A N 1
ATOM 1622 C CA . LEU A 1 200 ? 21.654 -21.165 -27.513 1.00 74.75 200 LEU A CA 1
ATOM 1623 C C . LEU A 1 200 ? 21.276 -22.548 -28.054 1.00 74.75 200 LEU A C 1
ATOM 1625 O O . LEU A 1 200 ? 20.423 -23.208 -27.465 1.00 74.75 200 LEU A O 1
ATOM 1629 N N . LYS A 1 201 ? 21.902 -23.006 -29.146 1.00 73.25 201 LYS A N 1
ATOM 1630 C CA . LYS A 1 201 ? 21.728 -24.371 -29.677 1.00 73.25 201 LYS A CA 1
ATOM 1631 C C . LYS A 1 201 ? 22.316 -25.437 -28.755 1.00 73.25 201 LYS A C 1
ATOM 1633 O O . LYS A 1 201 ? 21.987 -26.605 -28.924 1.00 73.25 201 LYS A O 1
ATOM 1638 N N . GLY A 1 202 ? 23.113 -25.025 -27.770 1.00 55.38 202 GLY A N 1
ATOM 1639 C CA . GLY A 1 202 ? 23.651 -25.888 -26.737 1.00 55.38 202 GLY A CA 1
ATOM 1640 C C . GLY A 1 202 ? 24.770 -26.777 -27.268 1.00 55.38 202 GLY A C 1
ATOM 1641 O O . GLY A 1 202 ? 24.542 -27.756 -27.967 1.00 55.38 202 GLY A O 1
ATOM 1642 N N . ASN A 1 203 ? 25.991 -26.527 -26.803 1.00 52.12 203 ASN A N 1
ATOM 1643 C CA . ASN A 1 203 ? 26.728 -27.677 -26.298 1.00 52.12 203 ASN A CA 1
ATOM 1644 C C . ASN A 1 203 ? 25.966 -28.132 -25.047 1.00 52.12 203 ASN A C 1
ATOM 1646 O O . ASN A 1 203 ? 25.628 -27.285 -24.219 1.00 52.12 203 ASN A O 1
ATOM 1650 N N . ASP A 1 204 ? 25.725 -29.434 -24.891 1.00 54.06 204 ASP A N 1
ATOM 1651 C CA . ASP A 1 204 ? 25.036 -30.095 -23.761 1.00 54.06 204 ASP A CA 1
ATOM 1652 C C . ASP A 1 204 ? 25.624 -29.799 -22.349 1.00 54.06 204 ASP A C 1
ATOM 1654 O O . ASP A 1 204 ? 25.334 -30.487 -21.373 1.00 54.06 204 ASP A O 1
ATOM 1658 N N . LEU A 1 205 ? 26.469 -28.778 -22.201 1.00 50.81 205 LEU A N 1
ATOM 1659 C CA . LEU A 1 205 ? 27.226 -28.423 -21.005 1.00 50.81 205 LEU A CA 1
ATOM 1660 C C . LEU A 1 205 ? 26.542 -27.395 -20.087 1.00 50.81 205 LEU A C 1
ATOM 1662 O O . LEU A 1 205 ? 27.001 -27.223 -18.962 1.00 50.81 205 LEU A O 1
ATOM 1666 N N . PHE A 1 206 ? 25.453 -26.738 -20.503 1.00 48.16 206 PHE A N 1
ATOM 1667 C CA . PHE A 1 206 ? 24.757 -25.738 -19.673 1.00 48.16 206 PHE A CA 1
ATOM 1668 C C . PHE A 1 206 ? 23.271 -26.057 -19.460 1.00 48.16 206 PHE A C 1
ATOM 1670 O O . PHE A 1 206 ? 22.385 -25.247 -19.711 1.00 48.16 206 PHE A O 1
ATOM 1677 N N . THR A 1 207 ? 22.987 -27.231 -18.897 1.00 44.50 207 THR A N 1
ATOM 1678 C CA . THR A 1 207 ? 21.689 -27.584 -18.286 1.00 44.50 207 THR A CA 1
ATOM 1679 C C . THR A 1 207 ? 21.483 -26.865 -16.940 1.00 44.50 207 THR A C 1
ATOM 1681 O O . THR A 1 207 ? 21.214 -27.492 -15.917 1.00 44.50 207 THR A O 1
ATOM 1684 N N . GLY A 1 208 ? 21.641 -25.536 -16.893 1.00 47.47 208 GLY A N 1
ATOM 1685 C CA . GLY A 1 208 ? 21.597 -24.834 -15.605 1.00 47.47 208 GLY A CA 1
ATOM 1686 C C . GLY A 1 208 ? 21.441 -23.316 -15.572 1.00 47.47 208 GLY A C 1
ATOM 1687 O O . GLY A 1 208 ? 21.428 -22.781 -14.465 1.00 47.47 208 GLY A O 1
ATOM 1688 N N . SER A 1 209 ? 21.311 -22.591 -16.688 1.00 46.84 209 SER A N 1
ATOM 1689 C CA . SER A 1 209 ? 21.062 -21.143 -16.614 1.00 46.84 209 SER A CA 1
ATOM 1690 C C . SER A 1 209 ? 19.621 -20.796 -16.985 1.00 46.84 209 SER A C 1
ATOM 1692 O O . SER A 1 209 ? 19.136 -21.058 -18.082 1.00 46.84 209 SER A O 1
ATOM 1694 N N . ASN A 1 210 ? 18.919 -20.204 -16.018 1.00 48.41 210 ASN A N 1
ATOM 1695 C CA . ASN A 1 210 ? 17.628 -19.561 -16.226 1.00 48.41 210 ASN A CA 1
ATOM 1696 C C . ASN A 1 210 ? 17.758 -18.519 -17.343 1.00 48.41 210 ASN A C 1
ATOM 1698 O O . ASN A 1 210 ? 18.672 -17.701 -17.293 1.00 48.41 210 ASN A O 1
ATOM 1702 N N . ASN A 1 211 ? 16.843 -18.555 -18.315 1.00 45.94 211 ASN A N 1
ATOM 1703 C CA . ASN A 1 211 ? 16.752 -17.630 -19.449 1.00 45.94 211 ASN A CA 1
ATOM 1704 C C . ASN A 1 211 ? 17.117 -16.183 -19.055 1.00 45.94 211 ASN A C 1
ATOM 1706 O O . ASN A 1 211 ? 16.365 -15.526 -18.335 1.00 45.94 211 ASN A O 1
ATOM 1710 N N . VAL A 1 212 ? 18.275 -15.702 -19.525 1.00 50.12 212 VAL A N 1
ATOM 1711 C CA . VAL A 1 212 ? 18.855 -14.393 -19.153 1.00 50.12 212 VAL A CA 1
ATOM 1712 C C . VAL A 1 212 ? 18.315 -13.243 -20.016 1.00 50.12 212 VAL A C 1
ATOM 1714 O O . VAL A 1 212 ? 18.442 -12.083 -19.637 1.00 50.12 212 VAL A O 1
ATOM 1717 N N . PHE A 1 213 ? 17.652 -13.532 -21.139 1.00 41.94 213 PHE A N 1
ATOM 1718 C CA . PHE A 1 213 ? 17.180 -12.500 -22.065 1.00 41.94 213 PHE A CA 1
ATOM 1719 C C . PHE A 1 213 ? 15.671 -12.576 -22.306 1.00 41.94 213 PHE A C 1
ATOM 1721 O O . PHE A 1 213 ? 15.113 -13.642 -22.572 1.00 41.94 213 PHE A O 1
ATOM 1728 N N . SER A 1 214 ? 15.012 -11.419 -22.229 1.00 43.06 214 SER A N 1
ATOM 1729 C CA . SER A 1 214 ? 13.618 -11.222 -22.613 1.00 43.06 214 SER A CA 1
ATOM 1730 C C . SER A 1 214 ? 13.534 -10.826 -24.091 1.00 43.06 214 SER A C 1
ATOM 1732 O O . SER A 1 214 ? 14.173 -9.875 -24.535 1.00 43.06 214 SER A O 1
ATOM 1734 N N . GLN A 1 215 ? 12.728 -11.545 -24.877 1.00 42.19 215 GLN A N 1
ATOM 1735 C CA . GLN A 1 215 ? 12.386 -11.118 -26.235 1.00 42.19 215 GLN A CA 1
ATOM 1736 C C . GLN A 1 215 ? 11.492 -9.875 -26.174 1.00 42.19 215 GLN A C 1
ATOM 1738 O O . GLN A 1 215 ? 10.373 -9.934 -25.662 1.00 42.19 215 GLN A O 1
ATOM 1743 N N . ILE A 1 216 ? 11.952 -8.766 -26.751 1.00 40.41 216 ILE A N 1
ATOM 1744 C CA . ILE A 1 216 ? 11.108 -7.605 -27.040 1.00 40.41 216 ILE A CA 1
ATOM 1745 C C . ILE A 1 216 ? 10.565 -7.792 -28.459 1.00 40.41 216 ILE A C 1
ATOM 1747 O O . ILE A 1 216 ? 11.299 -7.684 -29.437 1.00 40.41 216 ILE A O 1
ATOM 1751 N N . LYS A 1 217 ? 9.273 -8.111 -28.585 1.00 40.88 217 LYS A N 1
ATOM 1752 C CA . LYS A 1 217 ? 8.587 -8.110 -29.885 1.00 40.88 217 LYS A CA 1
ATOM 1753 C C . LYS A 1 217 ? 8.357 -6.662 -30.328 1.00 40.88 217 LYS A C 1
ATOM 1755 O O . LYS A 1 217 ? 7.817 -5.862 -29.570 1.00 40.88 217 LYS A O 1
ATOM 1760 N N . HIS A 1 218 ? 8.742 -6.337 -31.558 1.00 53.84 218 HIS A N 1
ATOM 1761 C CA . HIS A 1 218 ? 8.362 -5.092 -32.222 1.00 53.84 218 HIS A CA 1
ATOM 1762 C C . HIS A 1 218 ? 6.982 -5.273 -32.873 1.00 53.84 218 HIS A C 1
ATOM 1764 O O . HIS A 1 218 ? 6.804 -6.158 -33.710 1.00 53.84 218 HIS A O 1
ATOM 1770 N N . TRP A 1 219 ? 6.004 -4.449 -32.494 1.00 50.69 219 TRP A N 1
ATOM 1771 C CA . TRP A 1 219 ? 4.729 -4.346 -33.207 1.00 50.69 219 TRP A CA 1
ATOM 1772 C C . TRP A 1 219 ? 4.867 -3.264 -34.277 1.00 50.69 219 TRP A C 1
ATOM 1774 O O . TRP A 1 219 ? 5.049 -2.093 -33.940 1.00 50.69 219 TRP A O 1
ATOM 1784 N N . ARG A 1 220 ? 4.778 -3.644 -35.559 1.00 42.50 220 ARG A N 1
ATOM 1785 C CA . ARG A 1 220 ? 4.658 -2.664 -36.648 1.00 42.50 220 ARG A CA 1
ATOM 1786 C C . ARG A 1 220 ? 3.386 -1.829 -36.429 1.00 42.50 220 ARG A C 1
ATOM 1788 O O . ARG A 1 220 ? 2.358 -2.411 -36.075 1.00 42.50 220 ARG A O 1
ATOM 1795 N N . PRO A 1 221 ? 3.421 -0.503 -36.644 1.00 54.28 221 PRO A N 1
ATOM 1796 C CA . PRO A 1 221 ? 2.201 0.295 -36.669 1.00 54.28 221 PRO A CA 1
ATOM 1797 C C . PRO A 1 221 ? 1.279 -0.202 -37.792 1.00 54.28 221 PRO A C 1
ATOM 1799 O O . PRO A 1 221 ? 1.752 -0.538 -38.876 1.00 54.28 221 PRO A O 1
ATOM 1802 N N . GLU A 1 222 ? -0.030 -0.270 -37.525 1.00 65.06 222 GLU A N 1
ATOM 1803 C CA . GLU A 1 222 ? -1.036 -0.598 -38.543 1.00 65.06 222 GLU A CA 1
ATOM 1804 C C . GLU A 1 222 ? -0.936 0.405 -39.701 1.00 65.06 222 GLU A C 1
ATOM 1806 O O . GLU A 1 222 ? -1.132 1.611 -39.510 1.00 65.06 222 GLU A O 1
ATOM 1811 N N . ASN A 1 223 ? -0.656 -0.086 -40.909 1.00 59.06 223 ASN A N 1
ATOM 1812 C CA . ASN A 1 223 ? -0.777 0.722 -42.112 1.00 59.06 223 ASN A CA 1
ATOM 1813 C C . ASN A 1 223 ? -2.256 1.085 -42.292 1.00 59.06 223 ASN A C 1
ATOM 1815 O O . ASN A 1 223 ? -3.128 0.219 -42.320 1.00 59.06 223 ASN A O 1
ATOM 1819 N N . LYS A 1 224 ? -2.557 2.381 -42.443 1.00 56.19 224 LYS A N 1
ATOM 1820 C CA . LYS A 1 224 ? -3.928 2.863 -42.705 1.00 56.19 224 LYS A CA 1
ATOM 1821 C C . LYS A 1 224 ? -4.520 2.342 -44.023 1.00 56.19 224 LYS A C 1
ATOM 1823 O O . LYS A 1 224 ? -5.713 2.522 -44.245 1.00 56.19 224 LYS A O 1
ATOM 1828 N N . GLU A 1 225 ? -3.713 1.710 -44.869 1.00 57.66 225 GLU A N 1
ATOM 1829 C CA . GLU A 1 225 ? -4.125 1.155 -46.161 1.00 57.66 225 GLU A CA 1
ATOM 1830 C C . GLU A 1 225 ? -4.765 -0.240 -46.050 1.00 57.66 225 GLU A C 1
ATOM 1832 O O . GLU A 1 225 ? -5.534 -0.611 -46.929 1.00 57.66 225 GLU A O 1
ATOM 1837 N N . ASP A 1 226 ? -4.589 -0.955 -44.933 1.00 55.16 226 ASP A N 1
ATOM 1838 C CA . ASP A 1 226 ? -5.174 -2.294 -44.734 1.00 55.16 226 ASP A CA 1
ATOM 1839 C C . ASP A 1 226 ? -6.619 -2.261 -44.181 1.00 55.16 226 ASP A C 1
ATOM 1841 O O . ASP A 1 226 ? -7.187 -3.292 -43.825 1.00 55.16 226 ASP A O 1
ATOM 1845 N N . ARG A 1 227 ? -7.258 -1.080 -44.115 1.00 48.88 227 ARG A N 1
ATOM 1846 C CA . ARG A 1 227 ? -8.686 -0.921 -43.751 1.00 48.88 227 ARG A CA 1
ATOM 1847 C C . ARG A 1 227 ? -9.604 -0.728 -44.958 1.00 48.88 227 ARG A C 1
ATOM 1849 O O . ARG A 1 227 ? -10.582 0.015 -44.875 1.00 48.88 227 ARG A O 1
ATOM 1856 N N . VAL A 1 228 ? -9.305 -1.390 -46.070 1.00 49.28 228 VAL A N 1
ATOM 1857 C CA . VAL A 1 228 ? -10.259 -1.561 -47.170 1.00 49.28 228 VAL A CA 1
ATOM 1858 C C . VAL A 1 228 ? -10.138 -2.980 -47.722 1.00 49.28 228 VAL A C 1
ATOM 1860 O O . VAL A 1 228 ? -9.418 -3.175 -48.690 1.00 49.28 228 VAL A O 1
ATOM 1863 N N . VAL A 1 229 ? -10.820 -3.945 -47.091 1.00 44.59 229 VAL A N 1
ATOM 1864 C CA . VAL A 1 229 ? -11.780 -4.903 -47.694 1.00 44.59 229 VAL A CA 1
ATOM 1865 C C . VAL A 1 229 ? -12.675 -5.431 -46.575 1.00 44.59 229 VAL A C 1
ATOM 1867 O O . VAL A 1 229 ? -12.126 -5.904 -45.557 1.00 44.59 229 VAL A O 1
#

pLDDT: mean 74.9, std 17.06, range [40.41, 96.5]

Sequence (229 aa):
FFSLALLTFSGAHGRLWFCLSILGLEGSNEVDQDYVGTWTATTFGNKTIQARVVKEDIAYKFCLQDLLRVDDKVTFPPLPKHQPKGSEWMTPDQEKLVELFGWTSLVLTIAVVIYFACDSLRMVRDLFYYKHECVGKDQKINYSDVDIISAFVPQVESSFFPYPLLCCNTEGLEEDLFDWIDPDRPHEYYDLTLDAERVLKGNDLFTGSNNVFSQIKHWRPENKEDRVV